Protein AF-A0A9D9EJQ4-F1 (afdb_monomer)

Mean predicted aligned error: 6.51 Å

Nearest PDB structures (foldseek):
  6wo1-assembly1_B  TM=8.944E-01  e=5.224E-13  Saccharomyces cerevisiae
  6u9d-assembly1_O  TM=8.788E-01  e=2.175E-13  Saccharomyces cerevisiae
  2fgc-assembly1_A-2  TM=9.049E-01  e=9.932E-13  Thermotoga maritima MSB8
  6u9d-assembly2_X-2  TM=8.606E-01  e=2.748E-13  Saccharomyces cerevisiae
  6u9d-assembly2_S-2  TM=8.474E-01  e=2.445E-13  Saccharomyces cerevisiae

Foldseek 3Di:
DPQPWAKKKKKWKFFPDPCLVVQLVVLCVVLVWDWPFWDWDDDPDPRIIIIITITIGHPVSVVSSQVSSVPDPRTLHMDMDHPVFKDKKKKKKFKFFPVLPPPPPVVVVLCVVQVWDWDDDDNTITMIMHIGDPVSVVVSVVVRVVSVGTPDMDMHGMDIDGPDPDDVSVVSVVVVVVVVVVVVVD

Organism: NCBI:txid2840770

Structure (mmCIF, N/CA/C/O backbone):
data_AF-A0A9D9EJQ4-F1
#
_entry.id   AF-A0A9D9EJQ4-F1
#
loop_
_atom_site.group_PDB
_atom_site.id
_atom_site.type_symbol
_atom_site.label_atom_id
_atom_site.label_alt_id
_atom_site.label_comp_id
_atom_site.label_asym_id
_atom_site.label_entity_id
_atom_site.label_seq_id
_atom_site.pdbx_PDB_ins_code
_atom_site.Cartn_x
_atom_site.Cartn_y
_atom_site.Cartn_z
_atom_site.occupancy
_atom_site.B_iso_or_equiv
_atom_site.auth_seq_id
_atom_site.auth_comp_id
_atom_site.auth_asym_id
_atom_site.auth_atom_id
_atom_site.pdbx_PDB_model_num
ATOM 1 N N . MET A 1 1 ? 6.552 23.569 15.701 1.00 46.88 1 MET A N 1
ATOM 2 C CA . MET A 1 1 ? 6.833 22.159 16.027 1.00 46.88 1 MET A CA 1
ATOM 3 C C . MET A 1 1 ? 6.471 21.387 14.783 1.00 46.88 1 MET A C 1
ATOM 5 O O . MET A 1 1 ? 5.296 21.374 14.447 1.00 46.88 1 MET A O 1
ATOM 9 N N . GLU A 1 2 ? 7.453 20.888 14.035 1.00 54.06 2 GLU A N 1
ATOM 10 C CA . GLU A 1 2 ? 7.154 19.900 12.998 1.00 54.06 2 GLU A CA 1
ATOM 11 C C . GLU A 1 2 ? 6.515 18.713 13.711 1.00 54.06 2 GLU A C 1
ATOM 13 O O . GLU A 1 2 ? 7.112 18.128 14.616 1.00 54.06 2 GLU A O 1
ATOM 18 N N . ASP A 1 3 ? 5.251 18.443 13.400 1.00 64.94 3 ASP A N 1
ATOM 19 C CA . ASP A 1 3 ? 4.581 17.252 13.893 1.00 64.94 3 ASP A CA 1
ATOM 20 C C . ASP A 1 3 ? 5.412 16.053 13.426 1.00 64.94 3 ASP A C 1
ATOM 22 O O . ASP A 1 3 ? 5.543 15.817 12.226 1.00 64.94 3 ASP A O 1
ATOM 26 N N . ASN A 1 4 ? 6.023 15.325 14.366 1.00 85.25 4 ASN A N 1
ATOM 27 C CA . ASN A 1 4 ? 6.836 14.154 14.054 1.00 85.25 4 ASN A CA 1
ATOM 28 C C . ASN A 1 4 ? 5.911 13.048 13.523 1.00 85.25 4 ASN A C 1
ATOM 30 O O . ASN A 1 4 ? 5.323 12.280 14.288 1.00 85.25 4 ASN A O 1
ATOM 34 N N . THR A 1 5 ? 5.677 13.054 12.212 1.00 92.12 5 THR A N 1
ATOM 35 C CA . THR A 1 5 ? 4.829 12.076 11.534 1.00 92.12 5 THR A CA 1
ATOM 36 C C . THR A 1 5 ? 5.608 10.794 11.286 1.00 92.12 5 THR A C 1
ATOM 38 O O . THR A 1 5 ? 6.718 10.836 10.754 1.00 92.12 5 THR A O 1
ATOM 41 N N . THR A 1 6 ? 4.990 9.660 11.581 1.00 94.50 6 THR A N 1
ATOM 42 C CA . THR A 1 6 ? 5.554 8.325 11.364 1.00 94.50 6 THR A CA 1
ATOM 43 C C . THR A 1 6 ? 4.699 7.586 10.339 1.00 94.50 6 THR A C 1
ATOM 45 O O . THR A 1 6 ? 3.493 7.836 10.234 1.00 94.50 6 THR A O 1
ATOM 48 N N . LEU A 1 7 ? 5.321 6.712 9.545 1.00 94.44 7 LEU A N 1
ATOM 49 C CA . LEU A 1 7 ? 4.591 5.788 8.685 1.00 94.44 7 LEU A CA 1
ATOM 50 C C . LEU A 1 7 ? 4.023 4.667 9.555 1.00 94.44 7 LEU A C 1
ATOM 52 O O . LEU A 1 7 ? 4.762 3.968 10.241 1.00 94.44 7 LEU A O 1
ATOM 56 N N . TYR A 1 8 ? 2.705 4.520 9.538 1.00 96.50 8 TYR A N 1
ATOM 57 C CA . TYR A 1 8 ? 2.012 3.450 10.238 1.00 96.50 8 TYR A CA 1
ATOM 58 C C . TYR A 1 8 ? 1.331 2.533 9.241 1.00 96.50 8 TYR A C 1
ATOM 60 O O . TYR A 1 8 ? 0.764 2.997 8.250 1.00 96.50 8 TYR A O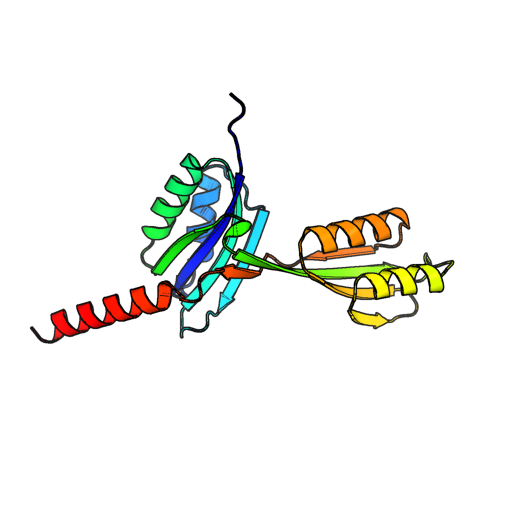 1
ATOM 68 N N . THR A 1 9 ? 1.296 1.248 9.575 1.00 96.75 9 THR A N 1
ATOM 69 C CA . THR A 1 9 ? 0.468 0.253 8.902 1.00 96.75 9 THR A CA 1
ATOM 70 C C . THR A 1 9 ? -0.652 -0.173 9.839 1.00 96.75 9 THR A C 1
ATOM 72 O O . THR A 1 9 ? -0.428 -0.708 10.922 1.00 96.75 9 THR A O 1
ATOM 75 N N . ILE A 1 10 ? -1.886 0.096 9.431 1.00 96.88 10 ILE A N 1
ATOM 76 C CA . ILE A 1 10 ? -3.104 -0.258 10.146 1.00 96.88 10 ILE A CA 1
ATOM 77 C C . ILE A 1 10 ? -3.642 -1.551 9.547 1.00 96.88 10 ILE A C 1
ATOM 79 O O . ILE A 1 10 ? -3.944 -1.618 8.355 1.00 96.88 10 ILE A O 1
ATOM 83 N N . ILE A 1 11 ? -3.796 -2.563 10.395 1.00 95.56 11 ILE A N 1
ATOM 84 C CA . ILE A 1 11 ? -4.429 -3.826 10.035 1.00 95.56 11 ILE A CA 1
ATOM 85 C C . ILE A 1 11 ? -5.833 -3.845 10.634 1.00 95.56 11 ILE A C 1
ATOM 87 O O . ILE A 1 11 ? -5.997 -3.817 11.858 1.00 95.56 11 ILE A O 1
ATOM 91 N N . VAL A 1 12 ? -6.846 -3.915 9.772 1.00 95.50 12 VAL A N 1
ATOM 92 C CA . VAL A 1 12 ? -8.258 -4.014 10.166 1.00 95.50 12 VAL A CA 1
ATOM 93 C C . VAL A 1 12 ? -8.790 -5.379 9.773 1.00 95.50 12 VAL A C 1
ATOM 95 O O . VAL A 1 12 ? -8.650 -5.792 8.628 1.00 95.50 12 VAL A O 1
ATOM 98 N N . HIS A 1 13 ? -9.430 -6.061 10.713 1.00 94.56 13 HIS A N 1
ATOM 99 C CA . HIS A 1 13 ? -10.208 -7.261 10.450 1.00 94.56 13 HIS A CA 1
ATOM 100 C C . HIS A 1 13 ? -11.678 -6.899 10.556 1.00 94.56 13 HIS A C 1
ATOM 102 O O . HIS A 1 13 ? -12.113 -6.371 11.585 1.00 94.56 13 HIS A O 1
ATOM 108 N N . SER A 1 14 ? -12.433 -7.168 9.502 1.00 94.00 14 SER A N 1
ATOM 109 C CA . SER A 1 14 ? -13.866 -6.906 9.453 1.00 94.00 14 SER A CA 1
ATOM 110 C C . SER A 1 14 ? -14.608 -8.101 8.889 1.00 94.00 14 SER A C 1
ATOM 112 O O . SER A 1 14 ? -14.041 -8.927 8.176 1.00 94.00 14 SER A O 1
ATOM 114 N N . GLU A 1 15 ? -15.898 -8.167 9.166 1.00 91.25 15 GLU A N 1
ATOM 115 C CA . GLU A 1 15 ? -16.798 -9.023 8.410 1.00 91.25 15 GLU A CA 1
ATOM 116 C C . GLU A 1 15 ? -16.902 -8.506 6.963 1.00 91.25 15 GLU A C 1
ATOM 118 O O . GLU A 1 15 ? -16.731 -7.309 6.690 1.00 91.25 15 GLU A O 1
ATOM 123 N N . ASN A 1 16 ? -17.128 -9.413 6.011 1.00 86.62 16 ASN A N 1
ATOM 124 C CA . ASN A 1 16 ? -17.249 -9.057 4.598 1.00 86.62 16 ASN A CA 1
ATOM 125 C C . ASN A 1 16 ? -18.665 -8.571 4.254 1.00 86.62 16 ASN A C 1
ATOM 127 O O . ASN A 1 16 ? -19.456 -9.302 3.656 1.00 86.62 16 ASN A O 1
ATOM 131 N N . PHE A 1 17 ? -18.982 -7.336 4.642 1.00 86.31 17 PHE A N 1
ATOM 132 C CA . PHE A 1 17 ? -20.250 -6.679 4.319 1.00 86.31 17 PHE A CA 1
ATOM 133 C C . PHE A 1 17 ? -20.082 -5.548 3.306 1.00 86.31 17 PHE A C 1
ATOM 135 O O . PHE A 1 17 ? -19.078 -4.830 3.280 1.00 86.31 17 PHE A O 1
ATOM 142 N N . SER A 1 18 ? -21.109 -5.353 2.478 1.00 84.56 18 SER A N 1
ATOM 143 C CA . SER A 1 18 ? -21.133 -4.255 1.512 1.00 84.56 18 SER A CA 1
ATOM 144 C C . SER A 1 18 ? -21.025 -2.899 2.218 1.00 84.56 18 SER A C 1
ATOM 146 O O . SER A 1 18 ? -21.698 -2.640 3.214 1.00 84.56 18 SER A O 1
ATOM 148 N N . GLY A 1 19 ? -20.163 -2.023 1.699 1.00 88.69 19 GLY A N 1
ATOM 149 C CA . GLY A 1 19 ? -19.972 -0.664 2.211 1.00 88.69 19 GLY A CA 1
ATOM 150 C C . GLY A 1 19 ? -18.931 -0.511 3.324 1.00 88.69 19 GLY A C 1
ATOM 151 O O . GLY A 1 19 ? -18.586 0.628 3.643 1.00 88.69 19 GLY A O 1
ATOM 152 N N . ILE A 1 20 ? -18.365 -1.594 3.878 1.00 92.38 20 ILE A N 1
ATOM 153 C CA . ILE A 1 20 ? -17.358 -1.490 4.951 1.00 92.38 20 ILE A CA 1
ATOM 154 C C . ILE A 1 20 ? -16.101 -0.725 4.512 1.00 92.38 20 ILE A C 1
ATOM 156 O O . ILE A 1 20 ? -15.599 0.112 5.261 1.00 92.38 20 ILE A O 1
ATOM 160 N N . LEU A 1 21 ? -15.656 -0.910 3.264 1.00 93.38 21 LEU A N 1
ATOM 161 C CA . LEU A 1 21 ? -14.534 -0.158 2.692 1.00 93.38 21 LEU A CA 1
ATOM 162 C C . LEU A 1 21 ? -14.786 1.356 2.744 1.00 93.38 21 LEU A C 1
ATOM 164 O O . LEU A 1 21 ? -13.932 2.103 3.215 1.00 93.38 21 LEU A O 1
ATOM 168 N N . ASN A 1 22 ? -15.978 1.804 2.338 1.00 94.19 22 ASN A N 1
ATOM 169 C CA . ASN A 1 22 ? -16.344 3.222 2.371 1.00 94.19 22 ASN A CA 1
ATOM 170 C C . ASN A 1 22 ? -16.384 3.753 3.807 1.00 94.19 22 ASN A C 1
ATOM 172 O O . ASN A 1 22 ? -15.936 4.867 4.070 1.00 94.19 22 ASN A O 1
ATOM 176 N N . GLN A 1 23 ? -16.886 2.953 4.752 1.00 93.62 23 GLN A N 1
ATOM 177 C CA . GLN A 1 23 ? -16.919 3.334 6.163 1.00 93.62 23 GLN A CA 1
ATOM 178 C C . GLN A 1 23 ? -15.518 3.502 6.760 1.00 93.62 23 GLN A C 1
ATOM 180 O O . GLN A 1 23 ? -15.322 4.412 7.567 1.00 93.62 23 GLN A O 1
ATOM 185 N N . VAL A 1 24 ? -14.570 2.638 6.383 1.00 94.88 24 VAL A N 1
ATOM 186 C CA . VAL A 1 24 ? -13.167 2.723 6.809 1.00 94.88 24 VAL A CA 1
ATOM 187 C C . VAL A 1 24 ? -12.487 3.922 6.147 1.00 94.88 24 VAL A C 1
ATOM 189 O O . VAL A 1 24 ? -11.929 4.760 6.853 1.00 94.88 24 VAL A O 1
ATOM 192 N N . ALA A 1 25 ? -12.602 4.069 4.824 1.00 94.88 25 ALA A N 1
ATOM 193 C CA . ALA A 1 25 ? -12.007 5.177 4.074 1.00 94.88 25 ALA A CA 1
ATOM 194 C C . ALA A 1 25 ? -12.493 6.552 4.569 1.00 94.88 25 ALA A C 1
ATOM 196 O O . ALA A 1 25 ? -11.691 7.467 4.754 1.00 94.88 25 ALA A O 1
ATOM 197 N N . ALA A 1 26 ? -13.784 6.682 4.898 1.00 95.88 26 ALA A N 1
ATOM 198 C CA . ALA A 1 26 ? -14.359 7.924 5.412 1.00 95.88 26 ALA A CA 1
ATOM 199 C C . ALA A 1 26 ? -13.707 8.414 6.720 1.00 95.88 26 ALA A C 1
ATOM 201 O O . ALA A 1 26 ? -13.688 9.620 6.980 1.00 95.88 26 ALA A O 1
ATOM 202 N N . VAL A 1 27 ? -13.155 7.513 7.547 1.00 97.00 27 VAL A N 1
ATOM 203 C CA . VAL A 1 27 ? -12.425 7.899 8.769 1.00 97.00 27 VAL A CA 1
ATOM 204 C C . VAL A 1 27 ? -11.155 8.677 8.419 1.00 97.00 27 VAL A C 1
ATOM 206 O O . VAL A 1 27 ? -10.889 9.708 9.040 1.00 97.00 27 VAL A O 1
ATOM 209 N N . PHE A 1 28 ? -10.408 8.219 7.411 1.00 97.06 28 PHE A N 1
ATOM 210 C CA . PHE A 1 28 ? -9.189 8.880 6.939 1.00 97.06 28 PHE A CA 1
ATOM 211 C C . PHE A 1 28 ? -9.507 10.243 6.325 1.00 97.06 28 PHE A C 1
ATOM 213 O O . PHE A 1 28 ? -8.910 11.244 6.720 1.00 97.06 28 PHE A O 1
ATOM 220 N N . THR A 1 29 ? -10.528 10.312 5.461 1.00 95.50 29 THR A N 1
ATOM 221 C CA . THR A 1 29 ? -10.984 11.575 4.857 1.00 95.50 29 THR A CA 1
ATOM 222 C C . THR A 1 29 ? -11.385 12.600 5.917 1.00 95.50 29 THR A C 1
ATOM 224 O O . THR A 1 29 ? -10.963 13.753 5.857 1.00 95.50 29 THR A O 1
ATOM 227 N N . ARG A 1 30 ? -12.154 12.192 6.937 1.00 95.31 30 ARG A N 1
ATOM 228 C CA . ARG A 1 30 ? -12.606 13.091 8.011 1.00 95.31 30 ARG A CA 1
ATOM 229 C C . ARG A 1 30 ? -11.457 13.632 8.86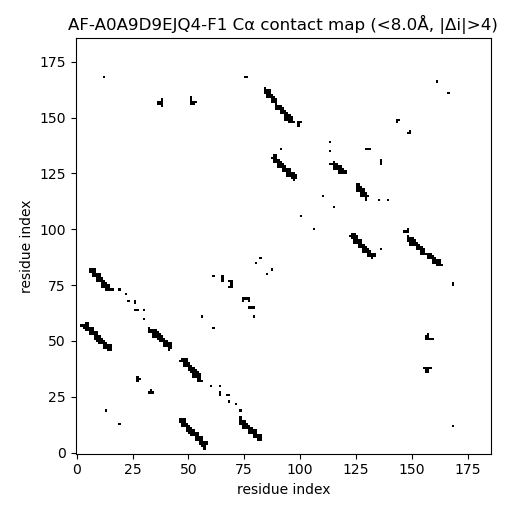2 1.00 95.31 30 ARG A C 1
ATOM 231 O O . ARG A 1 30 ? -11.548 14.747 9.367 1.00 95.31 30 ARG A O 1
ATOM 238 N N . LEU A 1 31 ? -10.411 12.834 9.061 1.00 94.81 31 LEU A N 1
ATOM 239 C CA . LEU A 1 31 ? -9.224 13.229 9.819 1.00 94.81 31 LEU A CA 1
ATOM 240 C C . LEU A 1 31 ? -8.156 13.906 8.951 1.00 94.81 31 LEU A C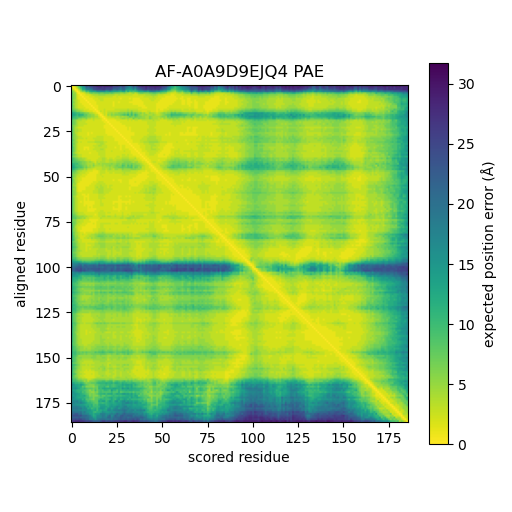 1
ATOM 242 O O . LEU A 1 31 ? -7.109 14.258 9.487 1.00 94.81 31 LEU A O 1
ATOM 246 N N . GLN A 1 32 ? -8.429 14.104 7.655 1.00 94.50 32 GLN A N 1
ATOM 247 C CA . GLN A 1 32 ? -7.502 14.684 6.681 1.00 94.50 32 GLN A CA 1
ATOM 248 C C . GLN A 1 32 ? -6.150 13.953 6.655 1.00 94.50 32 GLN A C 1
ATOM 250 O O . GLN A 1 32 ? -5.092 14.570 6.564 1.00 94.50 32 GLN A O 1
ATOM 255 N N . VAL A 1 33 ? -6.190 12.622 6.762 1.00 96.12 33 VAL A N 1
ATOM 256 C CA . VAL A 1 33 ? -5.003 11.765 6.679 1.00 96.12 33 VAL A CA 1
ATOM 257 C C . VAL A 1 33 ? -4.985 11.082 5.319 1.00 96.12 33 VAL A C 1
ATOM 259 O O . VAL A 1 33 ? -5.969 10.448 4.937 1.00 96.12 33 VAL A O 1
ATOM 262 N N . ASN A 1 34 ? -3.867 11.206 4.604 1.00 95.50 34 ASN A N 1
ATOM 263 C CA . ASN A 1 34 ? -3.677 10.533 3.326 1.00 95.50 34 ASN A CA 1
ATOM 264 C C . ASN A 1 34 ? -3.485 9.022 3.520 1.00 95.50 34 ASN A C 1
ATOM 266 O O . ASN A 1 34 ? -2.826 8.586 4.468 1.00 95.50 34 ASN A O 1
ATOM 270 N N . ILE A 1 35 ? -4.055 8.235 2.609 1.00 96.12 35 ILE A N 1
ATOM 271 C CA . ILE A 1 35 ? -3.802 6.798 2.515 1.00 96.12 35 ILE A CA 1
ATOM 272 C C . ILE A 1 35 ? -2.686 6.614 1.488 1.00 96.12 35 ILE A C 1
ATOM 274 O O . ILE A 1 35 ? -2.872 6.931 0.319 1.00 96.12 35 ILE A O 1
ATOM 278 N N . GLU A 1 36 ? -1.543 6.100 1.932 1.00 93.75 36 GLU A N 1
ATOM 279 C CA . GLU A 1 36 ? -0.388 5.827 1.067 1.00 93.75 36 GLU A CA 1
ATOM 280 C C . GLU A 1 36 ? -0.574 4.515 0.304 1.00 93.75 36 GLU A C 1
ATOM 282 O O . GLU A 1 36 ? -0.255 4.408 -0.875 1.00 93.75 36 GLU A O 1
ATOM 287 N N . SER A 1 37 ? -1.127 3.501 0.972 1.00 94.06 37 SER A N 1
ATOM 288 C CA . SER A 1 37 ? -1.491 2.244 0.327 1.00 94.06 37 SER A CA 1
ATOM 289 C C . SER A 1 37 ? -2.686 1.603 1.019 1.00 94.06 37 SER A C 1
ATOM 291 O O . SER A 1 37 ? -2.905 1.793 2.219 1.00 94.06 37 SER A O 1
ATOM 293 N N . LEU A 1 38 ? -3.469 0.845 0.255 1.00 95.44 38 LEU A N 1
ATOM 294 C CA . LEU A 1 38 ? -4.589 0.067 0.764 1.00 95.44 38 LEU A CA 1
ATOM 295 C C . LEU A 1 38 ? -4.664 -1.264 0.022 1.00 95.44 38 LEU A C 1
ATOM 297 O O . LEU A 1 38 ? -4.726 -1.309 -1.204 1.00 95.44 38 LEU A O 1
ATOM 301 N N . ASN A 1 39 ? -4.688 -2.349 0.782 1.00 95.44 39 ASN A N 1
ATOM 302 C CA . ASN A 1 39 ? -4.964 -3.694 0.303 1.00 95.44 39 ASN A CA 1
ATOM 303 C C . ASN A 1 39 ? -6.144 -4.267 1.089 1.00 95.44 39 ASN A C 1
ATOM 305 O O . ASN A 1 39 ? -6.221 -4.084 2.305 1.00 95.44 39 ASN A O 1
ATOM 309 N N . VAL A 1 40 ? -7.045 -4.969 0.402 1.00 94.25 40 VAL A N 1
ATOM 310 C CA . VAL A 1 40 ? -8.134 -5.726 1.026 1.00 94.25 40 VAL A CA 1
ATOM 311 C C . VAL A 1 40 ? -8.100 -7.140 0.484 1.00 94.25 40 VAL A C 1
ATOM 313 O O . VAL A 1 40 ? -8.126 -7.344 -0.727 1.00 94.25 40 VAL A O 1
ATOM 316 N N . SER A 1 41 ? -8.069 -8.116 1.379 1.00 92.56 41 SER A N 1
ATOM 317 C CA . SER A 1 41 ? -8.041 -9.531 1.023 1.00 92.56 41 SER A CA 1
ATOM 318 C C . SER A 1 41 ? -8.850 -10.361 2.012 1.00 92.56 41 SER A C 1
ATOM 320 O O . SER A 1 41 ? -9.135 -9.930 3.132 1.00 92.56 41 SER A O 1
ATOM 322 N N . ALA A 1 42 ? -9.256 -11.559 1.593 1.00 90.12 42 ALA A N 1
ATOM 323 C CA . ALA A 1 42 ? -9.817 -12.534 2.517 1.00 90.12 42 ALA A CA 1
ATOM 324 C C . ALA A 1 42 ? -8.749 -12.948 3.543 1.00 90.12 42 ALA A C 1
ATOM 326 O O . ALA A 1 42 ? -7.577 -13.105 3.203 1.00 90.12 42 ALA A O 1
ATOM 327 N N . SER A 1 43 ? -9.152 -13.115 4.800 1.00 88.25 43 SER A N 1
ATOM 328 C CA . SER A 1 43 ? -8.279 -13.677 5.833 1.00 88.25 43 SER A CA 1
ATOM 329 C C . SER A 1 43 ? -8.346 -15.210 5.844 1.00 88.25 43 SER A C 1
ATOM 331 O O . SER A 1 43 ? -9.159 -15.819 5.148 1.00 88.25 43 SER A O 1
ATOM 333 N N . SER A 1 44 ? -7.519 -15.840 6.679 1.00 83.62 44 SER A N 1
ATOM 334 C CA . SER A 1 44 ? -7.601 -17.273 7.000 1.00 83.62 44 SER A CA 1
ATOM 335 C C . SER A 1 44 ? -8.943 -17.667 7.639 1.00 83.62 44 SER A C 1
ATOM 337 O O . SER A 1 44 ? -9.344 -18.830 7.585 1.00 83.62 44 SER A O 1
ATOM 339 N N . MET A 1 45 ? -9.654 -16.706 8.236 1.00 83.75 45 MET A N 1
ATOM 340 C CA . MET A 1 45 ? -10.932 -16.912 8.907 1.00 83.75 45 MET A CA 1
ATOM 341 C C . MET A 1 45 ? -12.105 -16.721 7.942 1.00 83.75 45 MET A C 1
ATOM 343 O O . MET A 1 45 ? -12.195 -15.741 7.197 1.00 83.75 45 MET A O 1
ATOM 347 N N . ARG A 1 46 ? -13.066 -17.647 8.008 1.00 82.62 46 ARG A N 1
ATOM 348 C CA . ARG A 1 46 ? -14.267 -17.618 7.167 1.00 82.62 46 ARG A CA 1
ATOM 349 C C . ARG A 1 4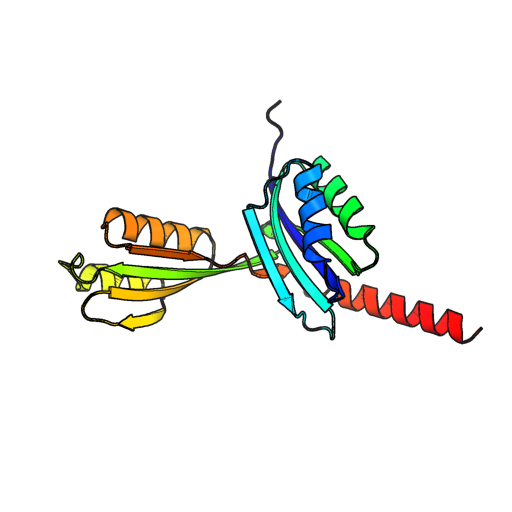6 ? -15.049 -16.316 7.372 1.00 82.62 46 ARG A C 1
ATOM 351 O O . ARG A 1 46 ? -15.351 -15.948 8.502 1.00 82.62 46 ARG A O 1
ATOM 358 N N . ASN A 1 47 ? -15.428 -15.675 6.265 1.00 85.00 47 ASN A N 1
ATOM 359 C CA . ASN A 1 47 ? -16.182 -14.413 6.207 1.00 85.00 47 ASN A CA 1
ATOM 360 C C . ASN A 1 47 ? -15.490 -13.195 6.847 1.00 85.00 47 ASN A C 1
ATOM 362 O O . ASN A 1 47 ? -16.129 -12.155 7.008 1.00 85.00 47 ASN A O 1
ATOM 366 N N . VAL A 1 48 ? -14.197 -13.292 7.164 1.00 90.69 48 VAL A N 1
ATOM 367 C CA . VAL A 1 48 ? -13.408 -12.175 7.686 1.00 90.69 48 VAL A CA 1
ATOM 368 C C . VAL A 1 48 ? -12.443 -11.694 6.615 1.00 90.69 48 VAL A C 1
ATOM 370 O O . VAL A 1 48 ? -11.699 -12.478 6.023 1.00 90.69 48 VAL A O 1
ATOM 373 N N . HIS A 1 49 ? -12.453 -10.391 6.373 1.00 92.12 49 HIS A N 1
ATOM 374 C CA . HIS A 1 49 ? -11.533 -9.714 5.475 1.00 92.12 49 HIS A CA 1
ATOM 375 C C . HIS A 1 49 ? -10.501 -8.935 6.275 1.00 92.12 49 HIS A C 1
ATOM 377 O O . HIS A 1 49 ? -10.780 -8.412 7.357 1.00 92.12 49 HIS A O 1
ATOM 383 N N . LYS A 1 50 ? -9.302 -8.858 5.710 1.00 93.50 50 LYS A N 1
ATOM 384 C CA . LYS A 1 50 ? -8.170 -8.127 6.246 1.00 93.50 50 LYS A CA 1
ATOM 385 C C . LYS A 1 50 ? -7.871 -6.939 5.346 1.00 93.50 50 LYS A C 1
ATOM 387 O O . LYS A 1 50 ? -7.657 -7.091 4.145 1.00 93.50 50 LYS A O 1
ATOM 392 N N . PHE A 1 51 ? -7.839 -5.763 5.951 1.00 95.69 51 PHE A N 1
ATOM 393 C CA . PHE A 1 51 ? -7.393 -4.530 5.330 1.00 95.69 51 PHE A CA 1
ATOM 394 C C . PHE A 1 51 ? -5.990 -4.243 5.837 1.00 95.69 51 PHE A C 1
ATOM 396 O O . PHE A 1 51 ? -5.770 -4.241 7.048 1.00 95.69 51 PHE A O 1
ATOM 403 N N . THR A 1 52 ? -5.072 -3.964 4.923 1.00 96.25 52 THR A N 1
ATOM 404 C CA . THR A 1 52 ? -3.743 -3.435 5.233 1.00 96.25 52 THR A CA 1
ATOM 405 C C . THR A 1 52 ? -3.692 -2.024 4.674 1.00 96.25 52 THR A C 1
ATOM 407 O O . THR A 1 52 ? -3.815 -1.840 3.465 1.00 96.25 52 THR A O 1
ATOM 410 N N . ILE A 1 53 ? -3.598 -1.026 5.550 1.00 97.19 53 ILE A N 1
ATOM 411 C CA . ILE A 1 53 ? -3.679 0.388 5.175 1.00 97.19 53 ILE A CA 1
ATOM 412 C C . ILE A 1 53 ? -2.445 1.098 5.706 1.00 97.19 53 ILE A C 1
ATOM 414 O O . ILE A 1 53 ? -2.243 1.130 6.917 1.00 97.19 53 ILE A O 1
ATOM 418 N N . SER A 1 54 ? -1.646 1.701 4.835 1.00 95.94 54 SER A N 1
ATOM 419 C CA . SER A 1 54 ? -0.503 2.510 5.258 1.00 95.94 54 SER A CA 1
ATOM 420 C C . SER A 1 54 ? -0.840 3.994 5.197 1.00 95.94 54 SER A C 1
ATOM 422 O O . SER A 1 54 ? -1.446 4.463 4.234 1.00 95.94 54 SER A O 1
ATOM 424 N N . CYS A 1 55 ? -0.442 4.748 6.218 1.00 96.31 55 CYS A N 1
ATOM 425 C CA . CYS A 1 55 ? -0.606 6.199 6.259 1.00 96.31 55 CYS A CA 1
ATOM 426 C C . CYS A 1 55 ? 0.516 6.856 7.065 1.00 96.31 55 CYS A C 1
ATOM 428 O O . CYS A 1 55 ? 0.937 6.327 8.097 1.00 96.31 55 CYS A O 1
ATOM 430 N N . LYS A 1 56 ? 0.965 8.039 6.638 1.00 95.88 56 LYS A N 1
ATOM 431 C CA . LYS A 1 56 ? 1.947 8.837 7.380 1.00 95.88 56 LYS A CA 1
ATOM 432 C C . LYS A 1 56 ? 1.235 9.898 8.214 1.00 95.88 56 LYS A C 1
ATOM 434 O O . LYS A 1 56 ? 0.589 10.792 7.674 1.00 95.88 56 LYS A O 1
ATOM 439 N N . THR A 1 57 ? 1.299 9.795 9.541 1.00 95.94 57 THR A N 1
ATOM 440 C CA . THR A 1 57 ? 0.607 10.743 10.434 1.00 95.94 57 THR A CA 1
ATOM 441 C C . THR A 1 57 ? 1.176 10.731 11.856 1.00 95.94 57 THR A C 1
ATOM 443 O O . THR A 1 57 ? 2.150 10.041 12.144 1.00 95.94 57 THR A O 1
ATOM 446 N N . THR A 1 58 ? 0.601 11.526 12.759 1.00 96.12 58 THR A N 1
ATOM 447 C CA . THR A 1 58 ? 1.008 11.585 14.170 1.00 96.12 58 THR A CA 1
ATOM 448 C C . THR A 1 58 ? 0.375 10.461 14.990 1.00 96.12 58 THR A C 1
ATOM 450 O O . THR A 1 58 ? -0.756 10.043 14.727 1.00 96.12 58 THR A O 1
ATOM 453 N N . ALA A 1 59 ? 1.038 10.039 16.070 1.00 94.94 59 ALA A N 1
ATOM 454 C CA . ALA A 1 59 ? 0.491 9.052 17.010 1.00 94.94 59 ALA A CA 1
ATOM 455 C C . ALA A 1 59 ? -0.905 9.444 17.542 1.00 94.94 59 ALA A C 1
ATOM 457 O O . ALA A 1 59 ? -1.788 8.600 17.708 1.00 94.94 59 ALA A O 1
ATOM 458 N N . ARG A 1 60 ? -1.147 10.750 17.736 1.00 94.88 60 ARG A N 1
ATOM 459 C CA . ARG A 1 60 ? -2.456 11.287 18.138 1.00 94.88 60 ARG A CA 1
ATOM 460 C C . ARG A 1 60 ? -3.544 11.004 17.099 1.00 94.88 60 ARG A C 1
ATOM 462 O O . ARG A 1 60 ? -4.679 10.711 17.474 1.00 94.88 60 ARG A O 1
ATOM 469 N N . ASN A 1 61 ? -3.235 11.13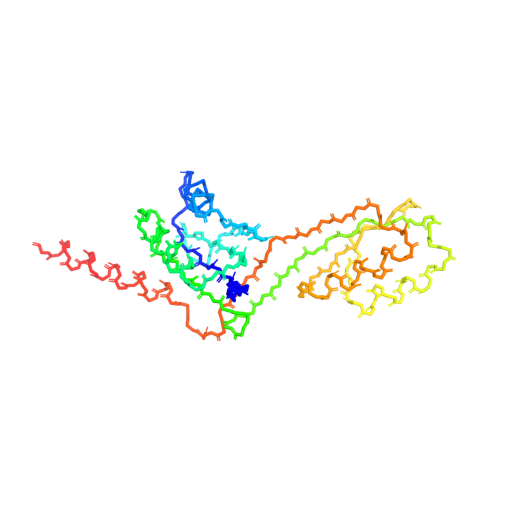5 15.812 1.00 95.94 61 ASN A N 1
ATOM 470 C CA . ASN A 1 61 ? -4.193 10.846 14.749 1.00 95.94 61 ASN A CA 1
ATOM 471 C C . ASN A 1 61 ? -4.418 9.344 14.588 1.00 95.94 61 ASN A C 1
ATOM 473 O O . ASN A 1 61 ? -5.567 8.948 14.419 1.00 95.94 61 ASN A O 1
ATOM 477 N N . ILE A 1 62 ? -3.384 8.511 14.742 1.00 96.88 62 ILE A N 1
ATOM 478 C CA . ILE A 1 62 ? -3.543 7.050 14.755 1.00 96.88 62 ILE A CA 1
ATOM 479 C C . ILE A 1 62 ? -4.517 6.600 15.840 1.00 96.88 62 ILE A C 1
ATOM 481 O O . ILE A 1 62 ? -5.460 5.872 15.541 1.00 96.88 62 ILE A O 1
ATOM 485 N N . ASP A 1 63 ? -4.369 7.084 17.075 1.00 96.75 63 ASP A N 1
ATOM 486 C CA . ASP A 1 63 ? -5.300 6.752 18.161 1.00 96.75 63 ASP A CA 1
ATOM 487 C C . ASP A 1 63 ? -6.753 7.132 17.809 1.00 96.75 63 ASP A C 1
ATOM 489 O O . ASP A 1 63 ? -7.684 6.346 18.005 1.00 96.75 63 ASP A O 1
ATOM 493 N N . LYS A 1 64 ? -6.963 8.306 17.196 1.00 97.38 64 LYS A N 1
ATOM 494 C CA . LYS A 1 64 ? -8.290 8.725 16.712 1.00 97.38 64 LYS A CA 1
ATOM 495 C C . LYS A 1 64 ? -8.817 7.839 15.582 1.00 97.38 64 LYS A C 1
ATOM 497 O O . LYS A 1 64 ? -10.017 7.555 15.576 1.00 97.38 64 LYS A O 1
ATOM 502 N N . ILE A 1 65 ? -7.965 7.442 14.634 1.00 97.56 65 ILE A N 1
ATOM 503 C CA . ILE A 1 65 ? -8.324 6.549 13.524 1.00 97.56 65 ILE A CA 1
ATOM 504 C C . ILE A 1 65 ? -8.769 5.202 14.095 1.00 97.56 65 ILE A C 1
ATOM 506 O O . ILE A 1 65 ? -9.902 4.782 13.857 1.00 97.56 65 ILE A O 1
ATOM 510 N N . LEU A 1 66 ? -7.934 4.571 14.925 1.00 97.50 66 LEU A N 1
ATOM 511 C CA . LEU A 1 66 ? -8.221 3.271 15.529 1.00 97.50 66 LEU A CA 1
ATOM 512 C C . LEU A 1 66 ? -9.503 3.301 16.363 1.00 97.50 66 LEU A C 1
ATOM 514 O O . LEU A 1 66 ? -10.328 2.397 16.246 1.00 97.50 66 LEU A O 1
ATOM 518 N N . LYS A 1 67 ? -9.722 4.351 17.164 1.00 97.12 67 LYS A N 1
ATOM 519 C CA . LYS A 1 67 ? -10.959 4.512 17.947 1.00 97.12 67 LYS A CA 1
ATOM 520 C C . LYS A 1 67 ? -12.203 4.647 17.073 1.00 97.12 67 LYS A 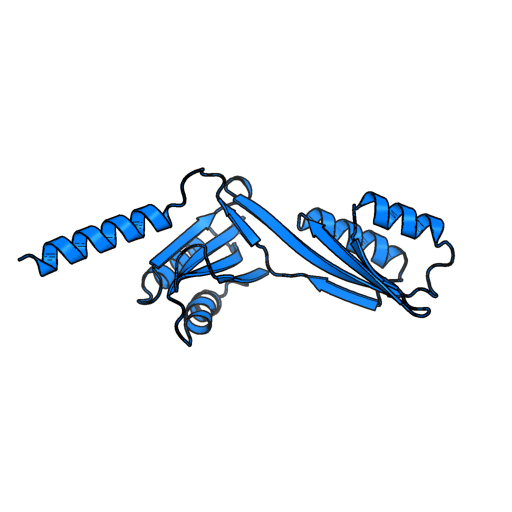C 1
ATOM 522 O O . LYS A 1 67 ? -13.264 4.173 17.467 1.00 97.12 67 LYS A O 1
ATOM 527 N N . GLN A 1 68 ? -12.115 5.316 15.924 1.00 96.81 68 GLN A N 1
ATOM 528 C CA . GLN A 1 68 ? -13.257 5.472 15.019 1.00 96.81 68 GLN A CA 1
ATOM 529 C C . GLN A 1 68 ? -13.538 4.202 14.215 1.00 96.81 68 GLN A C 1
ATOM 531 O O . GLN A 1 68 ? -14.705 3.851 14.052 1.00 96.81 68 GLN A O 1
ATOM 536 N N . ILE A 1 69 ? -12.496 3.501 13.762 1.00 96.81 69 ILE A N 1
ATOM 537 C CA . ILE A 1 69 ? -12.634 2.238 13.028 1.00 96.81 69 ILE A CA 1
ATOM 538 C C . ILE A 1 69 ? -13.167 1.135 13.954 1.00 96.81 69 ILE A C 1
ATOM 540 O O . ILE A 1 69 ? -14.148 0.489 13.611 1.00 96.81 69 ILE A O 1
ATOM 544 N N . ASN A 1 70 ? -12.619 0.975 15.165 1.00 95.62 70 ASN A N 1
ATOM 545 C CA . ASN A 1 70 ? -13.085 -0.044 16.121 1.00 95.62 70 ASN A CA 1
ATOM 546 C C . ASN A 1 70 ? -14.522 0.180 16.633 1.00 95.62 70 ASN A C 1
ATOM 548 O O . ASN A 1 70 ? -15.105 -0.719 17.228 1.00 95.62 70 ASN A O 1
ATOM 552 N N . LYS A 1 71 ? -15.106 1.371 16.435 1.00 94.31 71 LYS A N 1
ATOM 553 C CA . LYS A 1 71 ? -16.518 1.645 16.758 1.00 94.31 71 LYS A CA 1
ATOM 554 C C . LYS A 1 71 ? -17.490 1.166 15.679 1.00 94.31 71 LYS A C 1
ATOM 556 O O . LYS A 1 71 ? -18.696 1.194 15.911 1.00 94.31 71 LYS A O 1
ATOM 561 N N . LYS A 1 72 ? -17.000 0.803 14.492 1.00 93.56 72 LYS A N 1
ATOM 562 C CA . LYS A 1 72 ? -17.838 0.274 13.414 1.00 93.56 72 LYS A CA 1
ATOM 563 C C . LYS A 1 72 ? -18.294 -1.134 13.783 1.00 93.56 72 LYS A C 1
ATOM 565 O O . LYS A 1 72 ? -17.481 -1.933 14.229 1.00 93.56 72 LYS A O 1
ATOM 570 N N . LEU A 1 73 ? -19.582 -1.416 13.593 1.00 88.75 73 LEU A N 1
ATOM 571 C CA . LEU A 1 73 ? -20.185 -2.690 13.996 1.00 88.75 73 LEU A CA 1
ATOM 572 C C . LEU A 1 73 ? -19.532 -3.881 13.290 1.00 88.75 73 LEU A C 1
ATOM 574 O O . LEU A 1 73 ? -19.198 -4.864 13.942 1.00 88.75 73 LEU A O 1
ATOM 578 N N . ASP A 1 74 ? -19.275 -3.743 11.990 1.00 91.00 74 ASP A N 1
ATOM 579 C CA . ASP A 1 74 ? -18.719 -4.817 11.161 1.00 91.00 74 ASP A CA 1
ATOM 580 C C . ASP A 1 74 ? -17.202 -5.002 11.363 1.00 91.00 74 ASP A C 1
ATOM 582 O O . ASP A 1 74 ? -16.597 -5.908 10.790 1.00 91.00 74 ASP A O 1
ATOM 586 N N . VAL A 1 75 ? -16.548 -4.142 12.158 1.00 93.44 75 VAL A N 1
ATOM 587 C CA . VAL A 1 75 ? -15.119 -4.262 12.467 1.00 93.44 75 VAL A CA 1
ATOM 588 C C . VAL A 1 75 ? -14.929 -5.160 13.683 1.00 93.44 75 VAL A C 1
ATOM 590 O O . VAL A 1 75 ? -15.400 -4.895 14.788 1.00 93.44 75 VAL A O 1
ATOM 593 N N . ILE A 1 76 ? -14.150 -6.220 13.494 1.00 92.44 76 ILE A N 1
ATOM 594 C CA . ILE A 1 76 ? -13.767 -7.141 14.560 1.00 92.44 76 ILE A CA 1
ATOM 595 C C . ILE A 1 76 ? -12.665 -6.512 15.408 1.00 92.44 76 ILE A C 1
ATOM 597 O O . ILE A 1 76 ? -12.782 -6.486 16.635 1.00 92.44 76 ILE A O 1
ATOM 601 N N . ASN A 1 77 ? -11.610 -6.020 14.753 1.00 93.31 77 ASN A N 1
ATOM 602 C CA . ASN A 1 77 ? -10.455 -5.407 15.401 1.00 93.31 77 ASN A CA 1
ATOM 603 C C . ASN A 1 77 ? -9.657 -4.543 14.414 1.00 93.31 77 ASN A C 1
ATOM 605 O O . ASN A 1 77 ? -9.409 -4.968 13.288 1.00 93.31 77 ASN A O 1
ATOM 609 N N . ALA A 1 78 ? -9.176 -3.388 14.864 1.00 95.50 78 ALA A N 1
ATOM 610 C CA . ALA A 1 78 ? -8.203 -2.562 14.156 1.00 95.50 78 ALA A CA 1
ATOM 611 C C . ALA A 1 78 ? -7.022 -2.220 15.068 1.00 95.50 78 ALA A C 1
ATOM 613 O O . ALA A 1 78 ? -7.220 -1.721 16.179 1.00 95.50 78 ALA A O 1
ATOM 614 N N . ALA A 1 79 ? -5.805 -2.440 14.572 1.00 95.25 79 ALA A N 1
ATOM 615 C CA . ALA A 1 79 ? -4.557 -2.121 15.261 1.00 95.25 79 ALA A CA 1
ATOM 616 C C . ALA A 1 79 ? -3.562 -1.459 14.300 1.00 95.25 79 ALA A C 1
ATOM 618 O O . ALA A 1 79 ? -3.595 -1.726 13.101 1.00 95.25 79 ALA A O 1
ATOM 619 N N . ALA A 1 80 ? -2.698 -0.595 14.831 1.00 95.88 80 ALA A N 1
ATOM 620 C CA . ALA A 1 80 ? -1.635 0.062 14.079 1.00 95.88 80 ALA A CA 1
ATOM 621 C C . ALA A 1 80 ? -0.270 -0.478 14.501 1.00 95.88 80 ALA A C 1
ATOM 623 O O . ALA A 1 80 ? -0.074 -0.828 15.665 1.00 95.88 80 ALA A O 1
ATOM 624 N N . TYR A 1 81 ? 0.644 -0.497 13.543 1.00 95.56 81 TYR A N 1
ATOM 625 C CA . TYR A 1 81 ? 1.979 -1.056 13.653 1.00 95.56 81 TYR A CA 1
ATOM 626 C C . TYR A 1 81 ? 2.983 -0.122 12.988 1.00 95.56 81 TYR A C 1
ATOM 628 O O . TYR A 1 81 ? 2.633 0.598 12.046 1.00 95.56 81 TYR A O 1
ATOM 636 N N . THR A 1 82 ? 4.214 -0.144 13.482 1.00 94.25 82 THR A N 1
ATOM 637 C CA . THR A 1 82 ? 5.371 0.415 12.778 1.00 94.25 82 THR A CA 1
ATOM 638 C C . THR A 1 82 ? 6.064 -0.670 11.962 1.00 94.25 82 THR A C 1
ATOM 640 O O . THR A 1 82 ? 5.736 -1.848 12.105 1.00 94.25 82 THR A O 1
ATOM 643 N N . ASP A 1 83 ? 6.988 -0.285 11.080 1.00 90.75 83 ASP A N 1
ATOM 644 C CA . ASP A 1 83 ? 7.666 -1.231 10.184 1.00 90.75 83 ASP A CA 1
ATOM 645 C C . ASP A 1 83 ? 8.434 -2.327 10.948 1.00 90.75 83 ASP A C 1
ATOM 647 O O . ASP A 1 83 ? 8.467 -3.465 10.494 1.00 90.75 83 ASP A O 1
ATOM 651 N N . ASP A 1 84 ? 8.938 -2.037 12.154 1.00 90.50 84 ASP A N 1
ATOM 652 C CA . ASP A 1 84 ? 9.634 -3.015 13.008 1.00 90.50 84 ASP A CA 1
ATOM 653 C C . ASP A 1 84 ? 8.706 -4.112 13.575 1.00 90.50 84 ASP A C 1
ATOM 655 O O . ASP A 1 84 ? 9.156 -5.178 14.002 1.00 90.50 84 ASP A O 1
ATOM 659 N N . ASP A 1 85 ? 7.390 -3.877 13.586 1.00 91.44 85 ASP A N 1
ATOM 660 C CA . ASP A 1 85 ? 6.404 -4.804 14.148 1.00 91.44 85 ASP A CA 1
ATOM 661 C C . ASP A 1 85 ? 5.837 -5.787 13.106 1.00 91.44 85 ASP A C 1
ATOM 663 O O . ASP A 1 85 ? 5.047 -6.679 13.452 1.00 91.44 85 ASP A O 1
ATOM 667 N N . ILE A 1 86 ? 6.168 -5.608 11.823 1.00 94.19 86 ILE A N 1
ATOM 668 C CA . ILE A 1 86 ? 5.534 -6.321 10.710 1.00 94.19 86 ILE A CA 1
ATOM 669 C C . ILE A 1 86 ? 6.542 -6.785 9.663 1.00 94.19 86 ILE A C 1
ATOM 671 O O . ILE A 1 86 ? 7.546 -6.146 9.387 1.00 94.19 86 ILE A O 1
ATOM 675 N N . PHE A 1 87 ? 6.204 -7.883 8.998 1.00 93.88 87 PHE A N 1
ATOM 676 C CA . PHE A 1 87 ? 6.776 -8.223 7.704 1.00 93.88 87 PHE A CA 1
ATOM 677 C C . PHE A 1 87 ? 5.814 -7.742 6.626 1.00 93.88 87 PHE A C 1
ATOM 679 O O . PHE A 1 87 ? 4.626 -8.073 6.674 1.00 93.88 87 PHE A O 1
ATOM 686 N N . GLN A 1 88 ? 6.316 -6.966 5.669 1.00 93.81 88 GLN A N 1
ATOM 687 C CA . GLN A 1 88 ? 5.523 -6.400 4.582 1.00 93.81 88 GLN A CA 1
ATOM 688 C C . GLN A 1 88 ? 6.151 -6.682 3.221 1.00 93.81 88 GLN A C 1
ATOM 690 O O . GLN A 1 88 ? 7.371 -6.774 3.096 1.00 93.81 88 GLN A O 1
ATOM 695 N N . SER A 1 89 ? 5.307 -6.807 2.204 1.00 94.94 89 SER A N 1
ATOM 696 C CA . SER A 1 89 ? 5.731 -6.940 0.815 1.00 94.94 89 SER A CA 1
ATOM 697 C C . SER A 1 89 ? 4.681 -6.348 -0.122 1.00 94.94 89 SER A C 1
ATOM 699 O O . SER A 1 89 ? 3.502 -6.233 0.222 1.00 94.94 89 SER A O 1
AT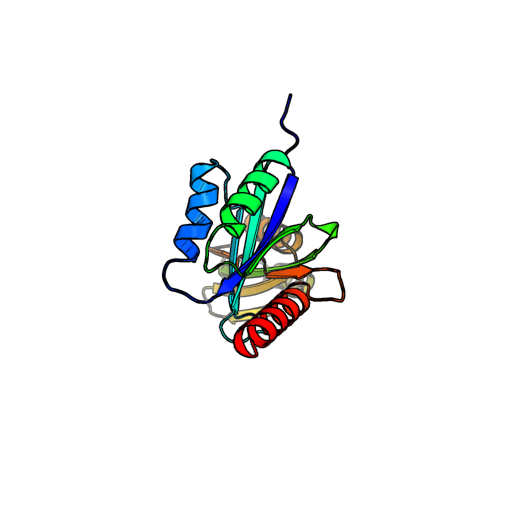OM 701 N N . GLU A 1 90 ? 5.120 -5.954 -1.305 1.00 95.31 90 GLU A N 1
ATOM 702 C CA . GLU A 1 90 ? 4.298 -5.507 -2.419 1.00 95.31 90 GLU A CA 1
ATOM 703 C C . GLU A 1 90 ? 4.667 -6.310 -3.665 1.00 95.31 90 GLU A C 1
ATOM 705 O O . GLU A 1 90 ? 5.762 -6.869 -3.762 1.00 95.31 90 GLU A O 1
ATOM 710 N N . ILE A 1 91 ? 3.752 -6.333 -4.630 1.00 96.19 91 ILE A N 1
ATOM 711 C CA . ILE A 1 91 ? 4.016 -6.821 -5.980 1.00 96.19 91 ILE A CA 1
ATOM 712 C C . ILE A 1 91 ? 3.913 -5.630 -6.922 1.00 96.19 91 ILE A C 1
ATOM 714 O O . ILE A 1 91 ? 2.926 -4.891 -6.894 1.00 96.19 91 ILE A O 1
ATOM 718 N N . ALA A 1 92 ? 4.915 -5.451 -7.770 1.00 97.38 92 ALA A N 1
ATOM 719 C CA . ALA A 1 92 ? 4.924 -4.446 -8.815 1.00 97.38 92 ALA A CA 1
ATOM 720 C C . ALA A 1 92 ? 5.109 -5.078 -10.188 1.00 97.38 92 ALA A C 1
ATOM 722 O O . ALA A 1 92 ? 5.844 -6.050 -10.343 1.00 97.38 92 ALA A O 1
ATOM 723 N N . MET A 1 93 ? 4.463 -4.487 -11.189 1.00 97.69 93 MET A N 1
ATOM 724 C CA . MET A 1 93 ? 4.638 -4.842 -12.588 1.00 97.69 93 MET A CA 1
ATOM 725 C C . MET A 1 93 ? 5.163 -3.645 -13.371 1.00 97.69 93 MET A C 1
ATOM 727 O O . MET A 1 93 ? 4.692 -2.513 -13.217 1.00 97.69 93 MET A O 1
ATOM 731 N N . PHE A 1 94 ? 6.106 -3.927 -14.260 1.00 96.12 94 PHE A N 1
ATOM 732 C CA . PHE A 1 94 ? 6.741 -2.955 -15.133 1.00 96.12 94 PHE A CA 1
ATOM 733 C C . PHE A 1 94 ? 6.544 -3.409 -16.573 1.00 96.12 94 PHE A C 1
ATOM 735 O O . PHE A 1 94 ? 6.942 -4.513 -16.945 1.00 96.12 94 PHE A O 1
ATOM 742 N N . LYS A 1 95 ? 5.942 -2.547 -17.391 1.00 95.38 95 LYS A N 1
ATOM 743 C CA . LYS A 1 95 ? 5.915 -2.706 -18.843 1.00 95.38 95 LYS A CA 1
ATOM 744 C C . LYS A 1 95 ? 7.034 -1.870 -19.427 1.00 95.38 95 LYS A C 1
ATOM 746 O O . LYS A 1 95 ? 7.044 -0.650 -19.254 1.00 95.38 95 LYS A O 1
ATOM 751 N N . ILE A 1 96 ? 7.954 -2.518 -20.119 1.00 92.69 96 ILE A N 1
ATOM 752 C CA . ILE A 1 96 ? 9.205 -1.919 -20.560 1.00 92.69 96 ILE A CA 1
ATOM 753 C C . ILE A 1 96 ? 9.325 -2.052 -22.077 1.00 92.69 96 ILE A C 1
ATOM 755 O O . ILE A 1 96 ? 9.018 -3.104 -22.627 1.00 92.69 96 ILE A O 1
ATOM 759 N N . SER A 1 97 ? 9.733 -0.983 -22.757 1.00 90.25 97 SER A N 1
ATOM 760 C CA . SER A 1 97 ? 9.932 -0.963 -24.210 1.00 90.25 97 SER A CA 1
ATOM 761 C C . SER A 1 97 ? 11.115 -1.834 -24.606 1.00 90.25 97 SER A C 1
ATOM 763 O O . SER A 1 97 ? 12.193 -1.666 -24.042 1.00 90.25 97 SER A O 1
ATOM 765 N N . THR A 1 98 ? 10.957 -2.684 -25.617 1.00 83.25 98 THR A N 1
ATOM 766 C CA . THR A 1 98 ? 12.083 -3.456 -26.169 1.00 83.25 98 THR A CA 1
ATOM 767 C C . THR A 1 98 ? 13.008 -2.616 -27.045 1.00 83.25 98 THR A C 1
ATOM 769 O O . THR A 1 98 ? 14.218 -2.800 -26.987 1.00 83.25 98 THR A O 1
ATOM 772 N N . ASP A 1 99 ? 12.461 -1.656 -27.793 1.00 79.12 99 ASP A N 1
ATOM 773 C CA . ASP A 1 99 ? 13.226 -0.795 -28.713 1.00 79.12 99 ASP A CA 1
ATOM 774 C C . ASP A 1 99 ? 14.287 0.072 -28.015 1.00 79.12 99 ASP A C 1
ATOM 776 O O . ASP A 1 99 ? 15.342 0.365 -28.579 1.00 79.12 99 ASP A O 1
ATOM 780 N N . GLU A 1 100 ? 14.025 0.464 -26.767 1.00 69.81 100 GLU A N 1
ATOM 781 C CA . GLU A 1 100 ? 14.950 1.273 -25.963 1.00 69.81 100 GLU A CA 1
ATOM 782 C C . GLU A 1 100 ? 16.084 0.424 -25.356 1.00 69.81 100 GLU A C 1
ATOM 784 O O . GLU A 1 100 ? 17.072 0.957 -24.846 1.00 69.81 100 GLU A O 1
ATOM 789 N N . PHE A 1 101 ? 16.009 -0.909 -25.463 1.00 67.88 101 PHE A N 1
ATOM 790 C CA . PHE A 1 101 ? 17.079 -1.813 -25.049 1.00 67.88 101 PHE A CA 1
ATOM 791 C C . PHE A 1 101 ? 18.137 -1.967 -26.141 1.00 67.88 101 PHE A C 1
ATOM 793 O O . PHE A 1 101 ? 18.331 -3.043 -26.705 1.00 67.88 101 PHE A O 1
ATOM 800 N N . LYS A 1 102 ? 18.905 -0.902 -26.393 1.00 62.19 102 LYS A N 1
ATOM 801 C CA . LYS A 1 102 ? 20.109 -0.988 -27.243 1.00 62.19 102 LYS A CA 1
ATOM 802 C C . LYS A 1 102 ? 21.116 -2.030 -26.724 1.00 62.19 102 LYS A C 1
ATOM 804 O O . LYS A 1 102 ? 21.783 -2.671 -27.528 1.00 62.19 102 LYS A O 1
ATOM 809 N N . ASN A 1 103 ? 21.157 -2.245 -25.403 1.00 67.25 103 ASN A N 1
ATOM 810 C CA . ASN A 1 103 ? 21.954 -3.272 -24.727 1.00 67.25 103 ASN A CA 1
ATOM 811 C C . ASN A 1 103 ? 21.055 -4.201 -23.895 1.00 67.25 103 ASN A C 1
ATOM 813 O O . ASN A 1 103 ? 20.961 -4.067 -22.674 1.00 67.25 103 ASN A O 1
ATOM 817 N N . TRP A 1 104 ? 20.413 -5.175 -24.544 1.00 73.00 104 TRP A N 1
ATOM 818 C CA . TRP A 1 104 ? 19.618 -6.202 -23.856 1.00 73.00 104 TRP A CA 1
ATOM 819 C C . TRP A 1 104 ? 20.376 -6.893 -22.709 1.00 73.00 104 TRP A C 1
ATOM 821 O O . TRP A 1 104 ? 19.779 -7.214 -21.685 1.00 73.00 104 TRP A O 1
ATOM 831 N N . ASP A 1 105 ? 21.690 -7.101 -22.848 1.00 77.31 105 ASP A N 1
ATOM 832 C CA . ASP A 1 105 ? 22.502 -7.787 -21.836 1.00 77.31 105 ASP A CA 1
ATOM 833 C C . ASP A 1 105 ? 22.565 -7.009 -20.507 1.00 77.31 105 ASP A C 1
ATOM 835 O O . ASP A 1 105 ? 22.396 -7.602 -19.442 1.00 77.31 105 ASP A O 1
ATOM 839 N N . ASP A 1 106 ? 22.691 -5.680 -20.551 1.00 78.56 106 ASP A N 1
ATOM 840 C CA . ASP A 1 106 ? 22.765 -4.840 -19.347 1.00 78.56 106 ASP A CA 1
ATOM 841 C C . ASP A 1 106 ? 21.431 -4.826 -18.592 1.00 78.56 106 ASP A C 1
ATOM 843 O O . ASP A 1 106 ? 21.389 -5.057 -17.381 1.00 78.56 106 ASP A O 1
ATOM 847 N N . THR A 1 107 ? 20.313 -4.645 -19.300 1.00 78.19 107 THR A N 1
ATOM 848 C CA . THR A 1 107 ? 18.988 -4.702 -18.670 1.00 78.19 107 THR A CA 1
ATOM 849 C C . THR A 1 107 ? 18.665 -6.107 -18.182 1.00 78.19 107 THR A C 1
ATOM 851 O O . THR A 1 107 ? 18.141 -6.277 -17.085 1.00 78.19 107 THR A O 1
ATOM 854 N N . SER A 1 108 ? 18.983 -7.141 -18.956 1.00 82.75 108 SER A N 1
ATOM 855 C CA . SER A 1 108 ? 18.707 -8.513 -18.541 1.00 82.75 108 SER A CA 1
ATOM 856 C C . SER A 1 108 ? 19.507 -8.888 -17.286 1.00 82.75 108 SER A C 1
ATOM 858 O O . SER A 1 108 ? 18.992 -9.594 -16.419 1.00 82.75 108 SER A O 1
ATOM 860 N N . ARG A 1 109 ? 20.737 -8.373 -17.136 1.00 87.06 109 ARG A N 1
ATOM 861 C CA . ARG A 1 109 ? 21.522 -8.478 -15.895 1.00 87.06 109 ARG A CA 1
ATOM 862 C C . ARG A 1 109 ? 20.887 -7.704 -14.744 1.00 87.06 109 ARG A C 1
ATOM 864 O O . ARG A 1 109 ? 20.769 -8.272 -13.663 1.00 87.06 109 ARG A O 1
ATOM 871 N N . LEU A 1 110 ? 20.435 -6.471 -14.978 1.00 88.75 110 LEU A N 1
ATOM 872 C CA . LEU A 1 110 ? 19.715 -5.667 -13.985 1.00 88.75 110 LEU A CA 1
ATOM 873 C C . LEU A 1 110 ? 18.474 -6.407 -13.461 1.00 88.75 110 LEU A C 1
ATOM 875 O O . LEU A 1 110 ? 18.343 -6.644 -12.264 1.00 88.75 110 LEU A O 1
ATOM 879 N N . LEU A 1 111 ? 17.604 -6.855 -14.367 1.00 90.50 111 LEU A N 1
ATOM 880 C CA . LEU A 1 111 ? 16.376 -7.586 -14.047 1.00 90.50 111 LEU A CA 1
ATOM 881 C C . LEU A 1 111 ? 16.650 -8.884 -13.278 1.00 90.50 111 LEU A C 1
ATOM 883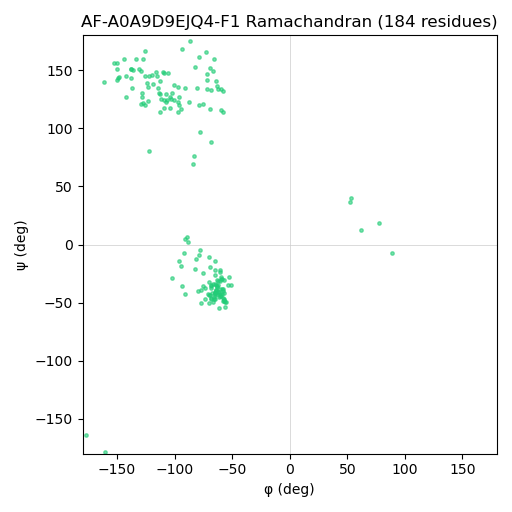 O O . LEU A 1 111 ? 15.914 -9.220 -12.347 1.00 90.50 111 LEU A O 1
ATOM 887 N N . ARG A 1 112 ? 17.722 -9.603 -13.634 1.00 88.94 112 ARG A N 1
ATOM 888 C CA . ARG A 1 112 ? 18.171 -10.791 -12.895 1.00 88.94 112 ARG A CA 1
ATOM 889 C C . ARG A 1 112 ? 18.710 -10.452 -11.506 1.00 88.94 112 ARG A C 1
ATOM 891 O O . ARG A 1 112 ? 18.471 -11.226 -10.588 1.00 88.94 112 ARG A O 1
ATOM 898 N N . GLY A 1 113 ? 19.393 -9.319 -11.343 1.00 92.06 113 GLY A N 1
ATOM 899 C CA . GLY A 1 113 ? 19.913 -8.859 -10.051 1.00 92.06 113 GLY A CA 1
ATOM 900 C C . GLY A 1 113 ? 18.819 -8.560 -9.022 1.00 92.06 113 GLY A C 1
ATOM 901 O O . GLY A 1 113 ? 19.027 -8.776 -7.834 1.00 92.06 113 GLY A O 1
ATOM 902 N N . TYR A 1 114 ? 17.642 -8.135 -9.485 1.00 92.69 114 TYR A N 1
ATOM 903 C CA . TYR A 1 114 ? 16.459 -7.911 -8.649 1.00 92.69 114 TYR A CA 1
ATOM 904 C C . TYR A 1 114 ? 15.566 -9.155 -8.491 1.00 92.69 114 TYR A C 1
ATOM 906 O O . TYR A 1 114 ? 14.485 -9.051 -7.921 1.00 92.69 114 TYR A O 1
ATOM 914 N N . ASN A 1 115 ? 15.979 -10.325 -8.996 1.00 92.25 115 ASN A N 1
ATOM 915 C CA . ASN A 1 115 ? 15.175 -11.554 -8.994 1.00 92.25 115 ASN A CA 1
ATOM 916 C C . ASN A 1 115 ? 13.765 -11.362 -9.594 1.00 92.25 115 ASN A C 1
ATOM 918 O O . ASN A 1 115 ? 12.789 -11.946 -9.122 1.00 92.25 115 ASN A O 1
ATOM 922 N N . THR A 1 116 ? 13.652 -10.537 -10.639 1.00 94.38 116 THR A N 1
ATOM 923 C CA . THR A 1 116 ? 12.364 -10.289 -11.304 1.00 94.38 116 THR A CA 1
ATOM 924 C C . THR A 1 116 ? 11.867 -11.521 -12.060 1.00 94.38 116 THR A C 1
ATOM 926 O O . THR A 1 116 ? 12.648 -12.339 -12.555 1.00 94.38 116 THR A O 1
ATOM 929 N N . HIS A 1 117 ? 10.548 -11.634 -12.182 1.00 94.62 117 HIS A N 1
ATOM 930 C CA . HIS A 1 117 ? 9.883 -12.660 -12.969 1.00 94.62 117 HIS A CA 1
ATOM 931 C C . HIS A 1 117 ? 9.383 -12.064 -14.289 1.00 94.62 117 HIS A C 1
ATOM 933 O O . HIS A 1 117 ? 8.641 -11.085 -14.297 1.00 94.62 117 HIS A O 1
ATOM 939 N N . ILE A 1 118 ? 9.771 -12.649 -15.423 1.00 93.44 118 ILE A N 1
ATOM 940 C CA . ILE A 1 118 ? 9.261 -12.225 -16.732 1.00 93.44 118 ILE A CA 1
ATOM 941 C C . ILE A 1 118 ? 7.871 -12.827 -16.926 1.00 93.44 118 ILE A C 1
ATOM 943 O O . ILE A 1 118 ? 7.715 -14.044 -16.932 1.00 93.44 118 ILE A O 1
ATOM 947 N N . VAL A 1 119 ? 6.872 -11.967 -17.095 1.00 95.62 119 VAL A N 1
ATOM 948 C CA . VAL A 1 119 ? 5.474 -12.369 -17.286 1.00 95.62 119 VAL A CA 1
ATOM 949 C C . VAL A 1 119 ? 5.152 -12.537 -18.766 1.00 95.62 119 VAL A C 1
ATOM 951 O O . VAL A 1 119 ? 4.496 -13.503 -19.133 1.00 95.62 119 VAL A O 1
ATOM 954 N N . GLU A 1 120 ? 5.621 -11.615 -19.609 1.00 94.19 120 GLU A N 1
ATOM 955 C CA . GLU A 1 120 ? 5.306 -11.598 -21.041 1.00 94.19 120 GLU A CA 1
ATOM 956 C C . GLU A 1 120 ? 6.457 -10.986 -21.840 1.00 94.19 120 GLU A C 1
ATOM 958 O O . GLU A 1 120 ? 7.049 -9.990 -21.413 1.00 94.19 120 GLU A O 1
ATOM 963 N N . VAL A 1 121 ? 6.735 -11.541 -23.021 1.00 92.00 121 VAL A N 1
ATOM 964 C CA . VAL A 1 121 ? 7.734 -11.016 -23.959 1.00 92.00 121 VAL A CA 1
ATOM 965 C C . VAL A 1 121 ? 7.092 -10.846 -25.327 1.00 92.00 121 VAL A C 1
ATOM 967 O O . VAL A 1 121 ? 6.649 -11.812 -25.939 1.00 92.00 121 VAL A O 1
ATOM 970 N N . THR A 1 122 ? 7.120 -9.625 -25.842 1.00 91.50 122 THR A N 1
ATOM 971 C CA . THR A 1 122 ? 6.697 -9.308 -27.207 1.00 91.50 122 THR A CA 1
ATOM 972 C C . THR A 1 122 ? 7.822 -8.579 -27.943 1.00 91.50 122 THR A C 1
ATOM 974 O O . THR A 1 122 ? 8.759 -8.103 -27.299 1.00 91.50 122 THR A O 1
ATOM 977 N N . PRO A 1 123 ? 7.750 -8.444 -29.279 1.00 87.62 123 PRO A N 1
ATOM 978 C CA . PRO A 1 123 ? 8.728 -7.657 -30.026 1.00 87.62 123 PRO A CA 1
ATOM 979 C C . PRO A 1 123 ? 8.780 -6.178 -29.629 1.00 87.62 123 PRO A C 1
ATOM 981 O O . PRO A 1 123 ? 9.817 -5.564 -29.839 1.00 87.62 123 PRO A O 1
ATOM 984 N N . GLU A 1 124 ? 7.701 -5.624 -29.062 1.00 89.56 124 GLU A N 1
ATOM 985 C CA . GLU A 1 124 ? 7.542 -4.193 -28.735 1.00 89.56 124 GLU A CA 1
ATOM 986 C C . GLU A 1 124 ? 7.738 -3.888 -27.237 1.00 89.56 124 GLU A C 1
ATOM 988 O O . GLU A 1 124 ? 8.126 -2.780 -26.846 1.00 89.56 124 GLU A O 1
ATOM 993 N N . PHE A 1 125 ? 7.444 -4.860 -26.369 1.00 92.06 125 PHE A N 1
ATOM 994 C CA . PHE A 1 125 ? 7.541 -4.691 -24.924 1.00 92.06 125 PHE A CA 1
ATOM 995 C C . PHE A 1 125 ? 7.808 -5.992 -24.160 1.00 92.06 125 PHE A C 1
ATOM 997 O O . PHE A 1 125 ? 7.432 -7.090 -24.570 1.00 92.06 125 PHE A O 1
ATOM 1004 N N . LEU A 1 126 ? 8.371 -5.818 -22.971 1.00 92.44 126 LEU A N 1
ATOM 1005 C CA . LEU A 1 126 ? 8.581 -6.822 -21.939 1.00 92.44 126 LEU A CA 1
ATOM 1006 C C . LEU A 1 126 ? 7.726 -6.464 -20.717 1.00 92.44 126 LEU A C 1
ATOM 1008 O O . LEU A 1 126 ? 7.719 -5.307 -20.295 1.00 92.44 126 LEU A O 1
ATOM 1012 N N . VAL A 1 127 ? 7.025 -7.433 -20.131 1.00 95.31 127 VAL A N 1
ATOM 1013 C CA . VAL A 1 127 ? 6.378 -7.267 -18.821 1.00 95.31 127 VAL A CA 1
ATOM 1014 C C . VAL A 1 127 ? 7.157 -8.060 -17.788 1.00 95.31 127 VAL A C 1
ATOM 1016 O O . VAL A 1 127 ? 7.310 -9.275 -17.920 1.00 95.31 127 VAL A O 1
ATOM 1019 N N . VAL A 1 128 ? 7.623 -7.374 -16.748 1.00 95.56 128 VAL A N 1
ATOM 1020 C CA . VAL A 1 128 ? 8.295 -7.991 -15.602 1.00 95.56 128 VAL A CA 1
ATOM 1021 C C . VAL A 1 128 ? 7.540 -7.709 -14.317 1.00 95.56 128 VAL A C 1
ATOM 1023 O O . VAL A 1 128 ? 6.951 -6.643 -14.144 1.00 95.56 128 VAL A O 1
ATOM 1026 N N . GLU A 1 129 ? 7.579 -8.674 -13.417 1.00 97.50 129 GLU A N 1
ATOM 1027 C CA . GLU A 1 129 ? 7.027 -8.612 -12.076 1.00 97.50 129 GLU A CA 1
ATOM 1028 C C . GLU A 1 129 ? 8.162 -8.646 -11.048 1.00 97.50 129 GLU A C 1
ATOM 1030 O O . GLU A 1 129 ? 9.138 -9.386 -11.198 1.00 97.50 129 GLU A O 1
ATOM 1035 N N . LEU A 1 130 ? 8.024 -7.851 -9.989 1.00 96.88 130 LEU A N 1
ATOM 1036 C CA . LEU A 1 130 ? 8.875 -7.885 -8.808 1.00 96.88 130 LEU A CA 1
ATOM 1037 C C . LEU A 1 130 ? 7.996 -7.968 -7.561 1.00 96.88 130 LEU A C 1
ATOM 1039 O O . LEU A 1 130 ? 7.200 -7.066 -7.305 1.00 96.88 130 LEU A O 1
ATOM 1043 N N . ALA A 1 131 ? 8.185 -9.018 -6.767 1.00 96.19 131 ALA A N 1
ATOM 1044 C CA . ALA A 1 131 ? 7.649 -9.114 -5.416 1.00 96.19 131 ALA A CA 1
ATOM 1045 C C . ALA A 1 131 ? 8.763 -8.789 -4.413 1.00 96.19 131 ALA A C 1
ATOM 1047 O O . ALA A 1 131 ? 9.823 -9.414 -4.442 1.00 96.19 131 ALA A O 1
ATOM 1048 N N . GLY A 1 132 ? 8.553 -7.809 -3.537 1.00 94.81 132 GLY A N 1
ATOM 1049 C CA . GLY A 1 132 ? 9.614 -7.352 -2.639 1.00 94.81 132 GLY A CA 1
ATOM 1050 C C . GLY A 1 132 ? 9.183 -6.269 -1.661 1.00 94.81 132 GLY A C 1
ATOM 1051 O O . GLY A 1 132 ? 7.989 -6.082 -1.418 1.00 94.81 132 GLY A O 1
ATOM 1052 N N . SER A 1 133 ? 10.164 -5.586 -1.068 1.00 93.75 133 SER A N 1
ATOM 1053 C CA . SER A 1 133 ? 9.926 -4.394 -0.251 1.00 93.75 133 SER A CA 1
ATOM 1054 C C . SER A 1 133 ? 9.693 -3.164 -1.135 1.00 93.75 133 SER A C 1
ATOM 1056 O O . SER A 1 133 ? 10.072 -3.156 -2.311 1.00 93.75 133 SER A O 1
ATOM 1058 N N . SER A 1 134 ? 9.090 -2.113 -0.571 1.00 92.62 134 SER A N 1
ATOM 1059 C CA . SER A 1 134 ? 8.857 -0.858 -1.295 1.00 92.62 134 SER A CA 1
ATOM 1060 C C . SER A 1 134 ? 10.175 -0.269 -1.817 1.00 92.62 134 SER A C 1
ATOM 1062 O O . SER A 1 134 ? 10.235 0.181 -2.955 1.00 92.62 134 SER A O 1
ATOM 1064 N N . GLU A 1 135 ? 11.258 -0.369 -1.038 1.00 93.69 135 GLU A N 1
ATOM 1065 C CA . GLU A 1 135 ? 12.585 0.136 -1.408 1.00 93.69 135 GLU A CA 1
ATOM 1066 C C . GLU A 1 135 ? 13.170 -0.608 -2.610 1.00 93.69 135 GLU A C 1
ATOM 1068 O O . GLU A 1 135 ? 13.751 0.018 -3.497 1.00 93.69 135 GLU A O 1
ATOM 1073 N N . ALA A 1 136 ? 13.014 -1.935 -2.666 1.00 94.81 136 ALA A N 1
ATOM 1074 C CA . ALA A 1 136 ? 13.491 -2.733 -3.793 1.00 94.81 136 ALA A CA 1
ATOM 1075 C C . ALA A 1 136 ? 12.740 -2.374 -5.084 1.00 94.81 136 ALA A C 1
ATOM 1077 O O . ALA A 1 136 ? 13.355 -2.213 -6.139 1.00 94.81 136 ALA A O 1
ATOM 1078 N N . ILE A 1 137 ? 11.419 -2.193 -4.986 1.00 96.25 137 ILE A N 1
ATOM 1079 C CA . ILE A 1 137 ? 10.565 -1.785 -6.108 1.00 96.25 137 ILE A CA 1
ATOM 1080 C C . ILE A 1 137 ? 10.921 -0.373 -6.586 1.00 96.25 137 ILE A C 1
ATOM 1082 O O . ILE A 1 137 ? 11.093 -0.167 -7.788 1.00 96.25 137 ILE A O 1
ATOM 1086 N N . ASP A 1 138 ? 11.070 0.585 -5.669 1.00 95.38 138 ASP A N 1
ATOM 1087 C CA . ASP A 1 138 ? 11.417 1.971 -5.999 1.00 95.38 138 ASP A CA 1
ATOM 1088 C C . ASP A 1 138 ? 12.839 2.080 -6.586 1.00 95.38 138 ASP A C 1
ATOM 1090 O O . ASP A 1 138 ? 13.082 2.887 -7.489 1.00 95.38 138 ASP A O 1
ATOM 1094 N N . SER A 1 139 ? 13.775 1.238 -6.130 1.00 96.25 139 SER A N 1
ATOM 1095 C CA . SER A 1 139 ? 15.139 1.174 -6.672 1.00 96.25 139 SER A CA 1
ATOM 1096 C C . SER A 1 139 ? 15.144 0.650 -8.107 1.00 96.25 139 SER A C 1
ATOM 1098 O O . SER A 1 139 ? 15.681 1.319 -8.991 1.00 96.25 139 SER A O 1
ATOM 1100 N N . LEU A 1 140 ? 14.458 -0.472 -8.372 1.00 95.19 140 LEU A N 1
ATOM 1101 C CA . LEU A 1 140 ? 14.319 -0.997 -9.732 1.00 95.19 140 LEU A CA 1
ATOM 1102 C C . LEU A 1 140 ? 13.618 0.012 -10.650 1.00 95.19 140 LEU A C 1
ATOM 1104 O O . LEU A 1 140 ? 14.086 0.247 -11.763 1.00 95.19 140 LEU A O 1
ATOM 1108 N N . TYR A 1 141 ? 12.532 0.641 -10.183 1.00 95.25 141 TYR A N 1
ATOM 1109 C CA . TYR A 1 141 ? 11.844 1.688 -10.939 1.00 95.25 141 TYR A CA 1
ATOM 1110 C C . TYR A 1 141 ? 12.812 2.809 -11.327 1.00 95.25 141 TYR A C 1
ATOM 1112 O O . TYR A 1 141 ? 12.893 3.167 -12.496 1.00 95.25 141 TYR A O 1
ATOM 1120 N N . SER A 1 142 ? 13.588 3.319 -10.369 1.00 94.94 142 SER A N 1
ATOM 1121 C CA . SER A 1 142 ? 14.529 4.421 -10.593 1.00 94.94 142 SER A CA 1
ATOM 1122 C C . SER A 1 142 ? 15.644 4.061 -11.578 1.00 94.94 142 SER A C 1
ATOM 1124 O O . SER A 1 142 ? 16.097 4.913 -12.341 1.00 94.94 142 SER A O 1
ATOM 1126 N N . GLU A 1 143 ? 16.123 2.817 -11.565 1.00 92.62 143 GLU A N 1
ATOM 1127 C CA . GLU A 1 143 ? 17.127 2.344 -12.522 1.00 92.62 143 GLU A CA 1
ATOM 1128 C C . GLU A 1 143 ? 16.551 2.192 -13.934 1.00 92.62 143 GLU A C 1
ATOM 1130 O O . GLU A 1 143 ? 17.175 2.637 -14.896 1.00 92.62 143 GLU A O 1
ATOM 1135 N N . LEU A 1 144 ? 15.341 1.642 -14.064 1.00 90.75 144 LEU A N 1
ATOM 1136 C CA . LEU A 1 144 ? 14.656 1.525 -15.354 1.00 90.75 144 LEU A CA 1
ATOM 1137 C C . LEU A 1 144 ? 14.226 2.895 -15.914 1.00 90.75 144 LEU A C 1
ATOM 1139 O O . LEU A 1 144 ? 14.282 3.115 -17.124 1.00 90.75 144 LEU A O 1
ATOM 1143 N N . ASP A 1 145 ? 13.839 3.833 -15.051 1.00 90.75 145 ASP A N 1
ATOM 1144 C CA . ASP A 1 145 ? 13.448 5.195 -15.430 1.00 90.75 145 ASP A CA 1
ATOM 1145 C C . ASP A 1 145 ? 14.643 6.005 -15.954 1.00 90.75 145 ASP A C 1
ATOM 1147 O O . ASP A 1 145 ? 14.529 6.690 -16.967 1.00 90.75 145 ASP A O 1
ATOM 1151 N N . LYS A 1 146 ? 15.840 5.834 -15.367 1.00 89.94 146 LYS A N 1
ATOM 1152 C CA . LYS A 1 146 ? 17.092 6.417 -15.897 1.00 89.94 146 LYS A CA 1
ATOM 1153 C C . LYS A 1 146 ? 17.429 5.936 -17.307 1.00 89.94 146 LYS A C 1
ATOM 1155 O O . LYS A 1 146 ? 18.052 6.674 -18.066 1.00 89.94 146 LYS A O 1
ATOM 1160 N N . ILE A 1 147 ? 17.051 4.703 -17.642 1.00 87.88 147 ILE A N 1
ATOM 1161 C CA . ILE A 1 147 ? 17.204 4.148 -18.993 1.00 87.88 147 ILE A CA 1
ATOM 1162 C C . ILE A 1 147 ? 16.140 4.739 -19.937 1.00 87.88 147 ILE A C 1
ATOM 1164 O O . ILE A 1 147 ? 16.358 4.798 -21.143 1.00 87.88 147 ILE A O 1
ATOM 1168 N N . GLY A 1 148 ? 15.007 5.208 -19.404 1.00 87.62 148 GLY A N 1
ATOM 1169 C CA . GLY A 1 148 ? 13.900 5.769 -20.180 1.00 87.62 148 GLY A CA 1
ATOM 1170 C C . GLY A 1 148 ? 13.029 4.709 -20.855 1.00 87.62 148 GLY A C 1
ATOM 1171 O O . GLY A 1 148 ? 12.301 5.012 -21.797 1.00 87.62 148 GLY A O 1
ATOM 1172 N N . CYS A 1 149 ? 13.101 3.455 -20.401 1.00 89.38 149 CYS A N 1
ATOM 1173 C CA . CYS A 1 149 ? 12.438 2.329 -21.056 1.00 89.38 149 CYS A CA 1
ATOM 1174 C C . CYS A 1 149 ? 11.066 1.979 -20.452 1.00 89.38 149 CYS A C 1
ATOM 1176 O O . CYS A 1 149 ? 10.293 1.249 -21.080 1.00 89.38 149 CYS A O 1
ATOM 1178 N N . VAL A 1 150 ? 10.729 2.487 -19.260 1.00 92.62 150 VAL A N 1
ATOM 1179 C CA . VAL A 1 150 ? 9.450 2.206 -18.586 1.00 92.62 150 VAL A CA 1
ATOM 1180 C C . VAL A 1 150 ? 8.298 2.873 -19.337 1.00 92.62 150 VAL A C 1
ATOM 1182 O O . VAL A 1 150 ? 8.202 4.093 -19.420 1.00 92.62 150 VAL A O 1
ATOM 1185 N N . ARG A 1 151 ? 7.382 2.062 -19.867 1.00 93.31 151 ARG A N 1
ATOM 1186 C CA . ARG A 1 151 ? 6.147 2.523 -20.521 1.00 93.31 151 ARG A CA 1
ATOM 1187 C C . ARG A 1 151 ? 4.973 2.570 -19.549 1.00 93.31 151 ARG A C 1
ATOM 1189 O O . ARG A 1 151 ? 4.109 3.431 -19.668 1.00 93.31 151 ARG A O 1
ATOM 1196 N N . GLN A 1 152 ? 4.921 1.624 -18.614 1.00 95.44 152 GLN A N 1
ATOM 1197 C CA . GLN A 1 152 ? 3.875 1.540 -17.600 1.00 95.44 152 GLN A CA 1
ATOM 1198 C C . GLN A 1 152 ? 4.438 0.938 -16.316 1.00 95.44 152 GLN A C 1
ATOM 1200 O O . GLN A 1 152 ? 5.243 0.008 -16.361 1.00 95.44 152 GLN A O 1
ATOM 1205 N N . PHE A 1 153 ? 3.959 1.433 -15.180 1.00 95.62 153 PHE A N 1
ATOM 1206 C CA . PHE A 1 153 ? 4.270 0.907 -13.860 1.00 95.62 153 PHE A CA 1
ATOM 1207 C C . PHE A 1 153 ? 3.001 0.857 -13.017 1.00 95.62 153 PHE A C 1
ATOM 1209 O O . PHE A 1 153 ? 2.211 1.803 -13.000 1.00 95.62 153 PHE A O 1
ATOM 1216 N N . VAL A 1 154 ? 2.804 -0.258 -12.325 1.00 96.00 154 VAL A N 1
ATOM 1217 C CA . VAL A 1 154 ? 1.739 -0.426 -11.340 1.00 96.00 154 VAL A CA 1
ATOM 1218 C C . VAL A 1 154 ? 2.278 -1.241 -10.176 1.00 96.00 154 VAL A C 1
ATOM 1220 O O . VAL A 1 154 ? 3.080 -2.152 -10.368 1.00 96.00 154 VAL A O 1
ATOM 1223 N N . ARG A 1 155 ? 1.826 -0.925 -8.965 1.00 95.44 155 ARG A N 1
ATOM 1224 C CA . ARG A 1 155 ? 2.134 -1.688 -7.756 1.00 95.44 155 ARG A CA 1
ATOM 1225 C C . ARG A 1 155 ? 0.868 -1.991 -6.972 1.00 95.44 155 ARG A C 1
ATOM 1227 O O . ARG A 1 155 ? -0.109 -1.244 -7.045 1.00 95.44 155 ARG A O 1
ATOM 1234 N N . SER A 1 156 ? 0.884 -3.095 -6.242 1.00 95.38 156 SER A N 1
ATOM 1235 C CA . SER A 1 156 ? -0.173 -3.453 -5.308 1.00 95.38 156 SER A CA 1
ATOM 1236 C C . SER A 1 156 ? -0.123 -2.568 -4.060 1.00 95.38 156 SER A C 1
ATOM 1238 O O . SER A 1 156 ? 0.884 -1.935 -3.759 1.00 95.38 156 SER A O 1
ATOM 1240 N N . GLY A 1 157 ? -1.198 -2.581 -3.270 1.00 93.00 157 GLY A N 1
ATOM 1241 C CA . GLY A 1 157 ? -1.082 -2.198 -1.863 1.00 93.00 157 GLY A CA 1
ATOM 1242 C C . GLY A 1 157 ? -0.209 -3.197 -1.097 1.00 93.00 157 GLY A C 1
ATOM 1243 O O . GLY A 1 157 ? -0.061 -4.349 -1.520 1.00 93.00 157 GLY A O 1
ATOM 1244 N N . LYS A 1 158 ? 0.326 -2.768 0.046 1.00 93.69 158 LYS A N 1
ATOM 1245 C CA . LYS A 1 158 ? 1.137 -3.613 0.926 1.00 93.69 158 LYS A CA 1
ATOM 1246 C C . LYS A 1 158 ? 0.325 -4.787 1.460 1.00 93.69 158 LYS A C 1
ATOM 1248 O O . LYS A 1 158 ? -0.790 -4.609 1.953 1.00 93.69 158 LYS A O 1
ATOM 1253 N N . VAL A 1 159 ? 0.901 -5.981 1.414 1.00 94.25 159 VAL A N 1
ATOM 1254 C CA . VAL A 1 159 ? 0.467 -7.106 2.246 1.00 94.25 159 VAL A CA 1
ATOM 1255 C C . VAL A 1 159 ? 1.371 -7.163 3.466 1.00 94.25 159 VAL A C 1
ATOM 1257 O O . VAL A 1 159 ? 2.582 -7.003 3.345 1.00 94.25 159 VAL A O 1
ATOM 1260 N N . ALA A 1 160 ? 0.792 -7.354 4.650 1.00 93.44 160 ALA A N 1
ATOM 1261 C CA . ALA A 1 160 ? 1.556 -7.360 5.892 1.00 93.44 160 ALA A CA 1
ATOM 1262 C C . ALA A 1 160 ? 1.106 -8.466 6.845 1.00 93.44 160 ALA A C 1
ATOM 1264 O O . ALA A 1 160 ? -0.090 -8.742 6.979 1.00 93.44 160 ALA A O 1
ATOM 1265 N N . VAL A 1 161 ? 2.053 -9.061 7.563 1.00 92.38 161 VAL A N 1
ATOM 1266 C CA . VAL A 1 161 ? 1.819 -9.960 8.701 1.00 92.38 161 VAL A CA 1
ATOM 1267 C C . VAL A 1 161 ? 2.591 -9.451 9.909 1.00 92.38 161 VAL A C 1
ATOM 1269 O O . VAL A 1 161 ? 3.667 -8.880 9.772 1.00 92.38 161 VAL A O 1
ATOM 1272 N N . THR A 1 162 ? 2.033 -9.617 11.104 1.00 92.44 162 THR A N 1
ATOM 1273 C CA . THR A 1 162 ? 2.708 -9.193 12.335 1.00 92.44 162 THR A CA 1
ATOM 1274 C C . THR A 1 162 ? 3.885 -10.107 12.643 1.00 92.44 162 THR A C 1
ATOM 1276 O O . THR A 1 162 ? 3.790 -11.310 12.418 1.00 92.44 162 THR A O 1
ATOM 1279 N N . SER A 1 163 ? 4.944 -9.564 13.239 1.00 89.69 163 SER A N 1
ATOM 1280 C CA . SER A 1 163 ? 6.094 -10.347 13.709 1.00 89.69 163 SER A CA 1
ATOM 1281 C C . SER A 1 163 ? 5.747 -11.312 14.852 1.00 89.69 163 SER A C 1
ATOM 1283 O O . SER A 1 163 ? 6.440 -12.303 15.074 1.00 89.69 163 SER A O 1
ATOM 1285 N N . SER A 1 164 ? 4.654 -11.046 15.577 1.00 86.62 164 SER A N 1
ATOM 1286 C CA . SER A 1 164 ? 4.155 -11.928 16.633 1.00 86.62 164 SER A CA 1
ATOM 1287 C C . SER A 1 164 ? 3.736 -13.296 16.073 1.00 86.62 164 SER A C 1
ATOM 1289 O O . SER A 1 164 ? 2.996 -13.338 15.090 1.00 86.62 164 SER A O 1
ATOM 1291 N N . PRO A 1 165 ? 4.098 -14.410 16.739 1.00 81.38 165 PRO A N 1
ATOM 1292 C CA . PRO A 1 165 ? 3.693 -15.753 16.318 1.00 81.38 165 PRO A CA 1
ATOM 1293 C C . PRO A 1 165 ? 2.194 -16.023 16.523 1.00 81.38 165 PRO A C 1
ATOM 1295 O O . PRO A 1 165 ? 1.683 -17.041 16.065 1.00 81.38 165 PRO A O 1
ATOM 1298 N N . LEU A 1 166 ? 1.488 -15.142 17.241 1.00 79.00 166 LEU A N 1
ATOM 1299 C CA . LEU A 1 166 ? 0.074 -15.288 17.559 1.00 79.00 166 LEU A CA 1
ATOM 1300 C C . LEU A 1 166 ? -0.765 -14.278 16.778 1.00 79.00 166 LEU A C 1
ATOM 1302 O O . LEU A 1 166 ? -0.616 -13.062 16.916 1.00 79.00 166 LEU A O 1
ATOM 1306 N N . GLU A 1 167 ? -1.738 -14.787 16.031 1.00 77.75 167 GLU A N 1
ATOM 1307 C CA . GLU A 1 167 ? -2.748 -13.963 15.380 1.00 77.75 167 GLU A CA 1
ATOM 1308 C C . GLU A 1 167 ? -3.802 -13.530 16.413 1.00 77.75 167 GLU A C 1
ATOM 1310 O O . GLU A 1 167 ? -4.734 -14.266 16.737 1.00 77.75 167 GLU A O 1
ATOM 1315 N N . LYS A 1 168 ? -3.648 -12.311 16.952 1.00 75.00 168 LYS A N 1
ATOM 1316 C CA . LYS A 1 168 ? -4.496 -11.764 18.035 1.00 75.00 168 LYS A CA 1
ATOM 1317 C C . LYS A 1 168 ? -5.999 -11.832 17.748 1.00 75.00 168 LYS A C 1
ATOM 1319 O O . LYS A 1 168 ? -6.800 -11.893 18.677 1.00 75.00 168 LYS A O 1
ATOM 1324 N N . VAL A 1 169 ? -6.397 -11.800 16.478 1.00 78.50 169 VAL A N 1
ATOM 1325 C CA . VAL A 1 169 ? -7.813 -11.849 16.096 1.00 78.50 169 VAL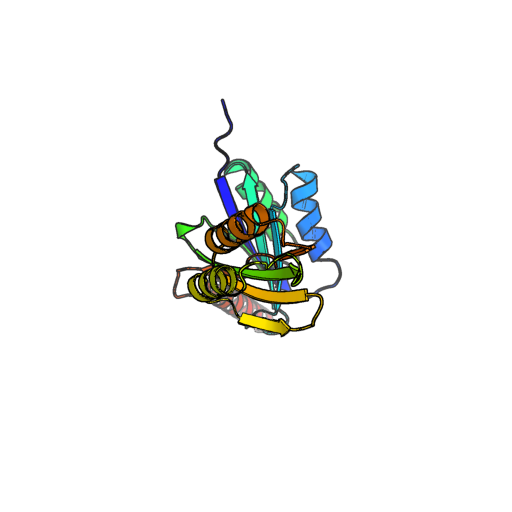 A CA 1
ATOM 1326 C C . VAL A 1 169 ? -8.433 -13.217 16.359 1.00 78.50 169 VAL A C 1
ATOM 1328 O O . VAL A 1 169 ? -9.587 -13.261 16.781 1.00 78.50 169 VAL A O 1
ATOM 1331 N N . ASN A 1 170 ? -7.667 -14.304 16.242 1.00 77.94 170 ASN A N 1
ATOM 1332 C CA . ASN A 1 170 ? -8.152 -15.643 16.583 1.00 77.94 170 ASN A CA 1
ATOM 1333 C C . ASN A 1 170 ? -8.537 -15.724 18.068 1.00 77.94 170 ASN A C 1
ATOM 1335 O O . ASN A 1 170 ? -9.631 -16.175 18.392 1.00 77.94 170 ASN A O 1
ATOM 1339 N N . ASP A 1 171 ? -7.701 -15.195 18.969 1.00 76.75 171 ASP A N 1
ATOM 1340 C CA . ASP A 1 171 ? -8.010 -15.139 20.408 1.00 76.75 171 ASP A CA 1
ATOM 1341 C C . ASP A 1 171 ? -9.248 -14.261 20.692 1.00 76.75 171 ASP A C 1
ATOM 1343 O O . ASP A 1 171 ? -10.151 -14.644 21.439 1.00 76.75 171 ASP A O 1
ATOM 1347 N N . LEU A 1 172 ? -9.361 -13.100 20.034 1.00 77.31 172 LEU A N 1
ATOM 1348 C CA . LEU A 1 172 ? -10.526 -12.219 20.188 1.00 77.31 172 LEU A CA 1
ATOM 1349 C C . LEU A 1 172 ? -11.838 -12.881 19.751 1.00 77.31 172 LEU A C 1
ATOM 1351 O O . LEU A 1 172 ? -12.862 -12.694 20.418 1.00 77.31 172 LEU A O 1
ATOM 1355 N N . LEU A 1 173 ? -11.824 -13.636 18.651 1.00 76.69 173 LEU A N 1
ATOM 1356 C CA . LEU A 1 173 ? -13.001 -14.348 18.162 1.00 76.69 173 LEU A CA 1
ATOM 1357 C C . LEU A 1 173 ? -13.383 -15.509 19.079 1.00 76.69 173 LEU A C 1
ATOM 1359 O O . LEU A 1 173 ? -14.561 -15.617 19.425 1.00 76.69 173 LEU A O 1
ATOM 1363 N N . SER A 1 174 ? -12.415 -16.296 19.556 1.00 75.00 174 SER A N 1
ATOM 1364 C CA . SER A 1 174 ? -12.655 -17.367 20.534 1.00 75.00 174 SER A CA 1
ATOM 1365 C C . SER A 1 174 ? -13.331 -16.823 21.796 1.00 75.00 174 SER A C 1
ATOM 1367 O O . SER A 1 174 ? -14.414 -17.271 22.174 1.00 75.00 174 SER A O 1
ATOM 1369 N N . ARG A 1 175 ? -12.795 -15.738 22.373 1.00 74.94 175 ARG A N 1
ATOM 1370 C CA . ARG A 1 175 ? -13.383 -15.077 23.555 1.00 74.94 175 ARG A CA 1
ATOM 1371 C C . ARG A 1 175 ? -14.758 -14.456 23.301 1.00 74.94 175 ARG A C 1
ATOM 1373 O O . ARG A 1 175 ? -15.516 -14.213 24.246 1.00 74.94 175 ARG A O 1
ATOM 1380 N N . ARG A 1 176 ? -15.077 -14.073 22.058 1.00 73.19 176 ARG A N 1
ATOM 1381 C CA . ARG A 1 176 ? -16.426 -13.602 21.692 1.00 73.19 176 ARG A CA 1
ATOM 1382 C C . ARG A 1 176 ? -17.391 -14.781 21.631 1.00 73.19 176 ARG A C 1
ATOM 1384 O O . ARG A 1 176 ? -18.456 -14.691 22.234 1.00 73.19 176 ARG A O 1
ATOM 1391 N N . GLN A 1 177 ? -17.011 -15.877 20.975 1.00 69.81 177 GLN A N 1
ATOM 1392 C CA . GLN A 1 177 ? -17.832 -17.086 20.872 1.00 69.81 177 GLN A CA 1
ATOM 1393 C C . GLN A 1 177 ? -18.145 -17.689 22.244 1.00 69.81 177 GLN A C 1
ATOM 1395 O O . GLN A 1 177 ? -19.303 -17.993 22.518 1.00 69.81 177 GLN A O 1
ATOM 1400 N N . GLU A 1 178 ? -17.158 -17.778 23.137 1.00 71.19 178 GLU A N 1
ATOM 1401 C CA . GLU A 1 178 ? -17.365 -18.231 24.519 1.00 71.19 178 GLU A CA 1
ATOM 1402 C C . GLU A 1 178 ? -18.400 -17.367 25.247 1.00 71.19 178 GLU A C 1
ATOM 1404 O O . GLU A 1 178 ? -19.359 -17.886 25.814 1.00 71.19 178 GLU A O 1
ATOM 1409 N N . ARG A 1 179 ? -18.277 -16.035 25.161 1.00 68.62 179 ARG A N 1
ATOM 1410 C CA . ARG A 1 179 ? -19.244 -15.109 25.772 1.00 68.62 179 ARG A CA 1
ATOM 1411 C C . ARG A 1 179 ? -20.656 -15.241 25.204 1.00 68.62 179 ARG A C 1
ATOM 1413 O O . ARG A 1 179 ? -21.611 -15.067 25.956 1.00 68.62 179 ARG A O 1
ATOM 1420 N N . TYR A 1 180 ? -20.803 -15.528 23.911 1.00 63.47 180 TYR A N 1
ATOM 1421 C CA . TYR A 1 180 ? -22.115 -15.776 23.310 1.00 63.47 180 TYR A CA 1
ATOM 1422 C C . TYR A 1 180 ? -22.730 -17.087 23.800 1.00 63.47 180 TYR A C 1
ATOM 1424 O O . TYR A 1 180 ? -23.904 -17.098 24.168 1.00 63.47 180 TYR A O 1
ATOM 1432 N N . ARG A 1 181 ? -21.939 -18.164 23.874 1.00 59.25 181 ARG A N 1
ATOM 1433 C CA . ARG A 1 181 ? -22.398 -19.456 24.407 1.00 59.25 181 ARG A CA 1
ATOM 1434 C C . ARG A 1 181 ? -22.898 -19.323 25.845 1.00 59.25 181 ARG A C 1
ATOM 1436 O O . ARG A 1 181 ? -24.044 -19.662 26.109 1.00 59.25 181 ARG A O 1
ATOM 1443 N N . TYR A 1 182 ? -22.120 -18.678 26.717 1.00 62.91 182 TYR A N 1
ATOM 1444 C CA . TYR A 1 182 ? -22.521 -18.423 28.108 1.00 62.91 182 TYR A CA 1
ATOM 1445 C C . TYR A 1 182 ? -23.817 -17.606 28.254 1.00 62.91 182 TYR A C 1
ATOM 1447 O O . TYR A 1 182 ? -24.526 -17.775 29.238 1.00 62.91 182 TYR A O 1
ATOM 1455 N N . ARG A 1 183 ? -24.135 -16.713 27.306 1.00 57.03 183 ARG A N 1
ATOM 1456 C CA . ARG A 1 183 ? -25.379 -15.919 27.326 1.00 57.03 183 ARG A CA 1
ATOM 1457 C C . ARG A 1 183 ? -26.597 -16.647 26.770 1.00 57.03 183 ARG A C 1
ATOM 1459 O O . ARG A 1 183 ? -27.702 -16.196 27.020 1.00 57.03 183 ARG A O 1
ATOM 1466 N N . THR A 1 184 ? -26.391 -17.682 25.961 1.00 58.69 184 THR A N 1
ATOM 1467 C CA . THR A 1 184 ? -27.481 -18.437 25.318 1.00 58.69 184 THR A CA 1
ATOM 1468 C C . THR A 1 184 ? -27.857 -19.676 26.142 1.00 58.69 184 THR A C 1
ATOM 1470 O O . THR A 1 184 ? -28.935 -20.229 25.970 1.00 58.69 184 THR A O 1
ATOM 1473 N N . GLU A 1 185 ? -26.965 -20.105 27.040 1.00 57.44 185 GLU A N 1
ATOM 1474 C CA . GLU A 1 185 ? -27.154 -21.209 27.992 1.00 57.44 185 GLU A CA 1
ATOM 1475 C C . GLU A 1 185 ? -27.737 -20.749 29.358 1.00 57.44 185 GLU A C 1
ATOM 1477 O O . GLU A 1 185 ? -27.857 -21.566 30.271 1.00 57.44 185 GLU A O 1
ATOM 1482 N N . GLN A 1 186 ? -28.102 -19.466 29.506 1.00 45.50 186 GLN A N 1
ATOM 1483 C CA . GLN A 1 186 ? -28.814 -18.863 30.653 1.00 45.50 186 GLN A CA 1
ATOM 1484 C C . GLN A 1 186 ? -30.181 -18.353 30.197 1.00 45.50 186 GLN A C 1
ATOM 1486 O O . GLN A 1 186 ? -31.153 -18.517 30.965 1.00 45.50 186 GLN A O 1
#

InterPro domains:
  IPR002912 ACT domain [PS51671] (9-83)
  IPR004789 Acetolactate synthase, small subunit [PTHR30239] (7-165)
  IPR004789 Acetolactate synthase, small subunit [TIGR00119] (11-162)
  IPR019455 Acetolactate synthase, small subunit, C-terminal [PF10369] (90-162)
  IPR027271 Acetolactate synthase/Transcription factor NikR, C-terminal [G3DSA:3.30.70.1150] (87-162)
  IPR039557 AHAS, ACT domain [cd04878] (8-76)
  IPR045865 ACT-like domain [SSF55021] (4-81)
  IPR045865 ACT-like domain [SSF55021] (81-162)
  IPR054480 Acetolactate synthase small subunit-like, ACT domain [PF22629] (12-76)

Radius of gyration: 20.86 Å; Cα contacts (8 Å, |Δi|>4): 294; chains: 1; bounding box: 52×43×61 Å

Secondary structure (DSSP, 8-state):
-----EEEEEEEEEE--TTHHHHHHHHHHHTT---SEEEEEE-SSTTEEEEEEEEEE-HHHHHHHHHHHTTSTTEEEEEEE-GGGEEEEEEEEEEEESTT-TTHHHHHHHHHHTTPEEEEE-SSEEEEEEEE-HHHHHHHHHHHHHHT-EEEEEEPPPEEEESSSS-HHHHHHHHHHHHHHHHH--

Solvent-accessible surface area (backbone atoms only — not comparable to full-atom values): 10350 Å² total; per-residue (Å²): 128,84,77,77,57,44,68,33,40,34,44,34,34,24,51,78,53,92,62,51,67,58,62,52,53,50,51,34,60,75,67,73,46,62,73,78,32,62,27,77,43,79,45,98,49,89,68,29,30,36,34,31,35,30,31,64,42,39,72,72,54,49,54,52,46,40,58,56,48,50,67,37,84,59,34,78,44,50,50,74,35,46,73,92,50,40,50,66,35,32,46,32,40,39,34,30,39,41,81,68,44,84,54,54,66,61,52,54,51,52,45,55,73,68,68,45,44,80,77,46,80,53,90,62,33,36,32,36,34,40,77,38,43,70,66,58,52,51,49,52,47,54,58,40,49,74,69,66,27,61,76,44,78,52,67,53,34,46,47,72,46,64,66,60,94,64,66,66,63,60,57,55,49,52,59,46,51,51,54,51,51,62,62,73,77,108

pLDDT: mean 88.9, std 10.58, range [45.5, 97.69]

Sequence (186 aa):
MEDNTTLYTIIVHSENFSGILNQVAAVFTRLQVNIESLNVSASSMRNVHKFTISCKTTARNIDKILKQINKKLDVINAAAYTDDDIFQSEIAMFKISTDEFKNWDDTSRLLRGYNTHIVEVTPEFLVVELAGSSEAIDSLYSELDKIGCVRQFVRSGKVAVTSSPLEKVNDLLSRRQERYRYRTEQ